Protein AF-A0A840XFC6-F1 (afdb_monomer_lite)

Foldseek 3Di:
DDPPPQDAAPDPPPRHRPDVPDNGNPQLVVCCVPPVGSPDDDDDDDPPQAQPAQAQWGFHDDPPAWTFTQGPVRDTATHGPVCSVVRPHGRPPCVVCVPDPDDDPVNLQVVLCVVVNALQVAAAPPPRHRFHDFAFQPPDPPWDADPVRDIDDSDSVRTGGHHPVVNCCSVVVDPPDD

Secondary structure (DSSP, 8-state):
------PBPSSTT--PBP-TTSSS-HHHHHHHHHHS-TT-PPP-S----TT-EETTEEEEEE-SSEEEEEETTS-EEEEEHHHHTTT--S-S-TTTS-S-SS--HHHHHHHHHHHH--GGGSB-TTT-SBP-EEEE-S--TT-EE-TT--EE-S-GGGEEEE-HHHHHHHTTSSPPP-

Structure (mmCIF, N/CA/C/O backbone):
data_AF-A0A840XFC6-F1
#
_entry.id   AF-A0A840XFC6-F1
#
loop_
_atom_site.group_PDB
_atom_site.id
_atom_site.type_symbol
_atom_site.label_atom_id
_atom_site.label_alt_id
_atom_site.label_comp_id
_atom_site.label_asym_id
_atom_site.label_entity_id
_atom_site.label_seq_id
_atom_site.pdbx_PDB_ins_code
_atom_site.Cartn_x
_atom_site.Cartn_y
_atom_site.Cartn_z
_atom_site.occupancy
_atom_site.B_iso_or_equiv
_atom_site.auth_seq_id
_atom_site.auth_comp_id
_atom_site.auth_asym_id
_atom_site.auth_atom_id
_atom_site.pdbx_PDB_model_num
ATOM 1 N N . MET A 1 1 ? -1.397 17.801 57.571 1.00 42.72 1 MET A N 1
ATOM 2 C CA . MET A 1 1 ? -1.342 17.266 56.192 1.00 42.72 1 MET A CA 1
ATOM 3 C C . MET A 1 1 ? -2.607 17.694 55.466 1.00 42.72 1 MET A C 1
ATOM 5 O O . MET A 1 1 ? -3.678 17.240 55.841 1.00 42.72 1 MET A O 1
ATOM 9 N N . ILE A 1 2 ? -2.520 18.622 54.509 1.00 47.91 2 ILE A N 1
ATOM 10 C CA . ILE A 1 2 ? -3.693 19.062 53.738 1.00 47.91 2 ILE A CA 1
ATOM 11 C C . ILE A 1 2 ? -3.896 18.042 52.617 1.00 47.91 2 ILE A C 1
ATOM 13 O O . ILE A 1 2 ? -3.135 18.019 51.654 1.00 47.91 2 ILE A O 1
ATOM 17 N N . ALA A 1 3 ? -4.886 17.162 52.764 1.00 50.94 3 ALA A N 1
ATOM 18 C CA . ALA A 1 3 ? -5.287 16.258 51.696 1.00 50.94 3 ALA A CA 1
ATOM 19 C C . ALA A 1 3 ? -5.873 17.094 50.550 1.00 50.94 3 ALA A C 1
ATOM 21 O O . ALA A 1 3 ? -6.960 17.656 50.670 1.00 50.94 3 ALA A O 1
ATOM 22 N N . THR A 1 4 ? -5.137 17.223 49.445 1.00 58.03 4 THR A N 1
ATOM 23 C CA . THR A 1 4 ? -5.645 17.871 48.235 1.00 58.03 4 THR A CA 1
ATOM 24 C C . THR A 1 4 ? -6.733 16.976 47.653 1.00 58.03 4 THR A C 1
ATOM 26 O O . THR A 1 4 ? -6.449 15.943 47.048 1.00 58.03 4 THR A O 1
ATOM 29 N N . THR A 1 5 ? -7.996 17.331 47.869 1.00 64.88 5 THR A N 1
ATOM 30 C CA . THR A 1 5 ? -9.133 16.621 47.284 1.00 64.88 5 THR A CA 1
ATOM 31 C C . THR A 1 5 ? -9.035 16.709 45.764 1.00 64.88 5 THR A C 1
ATOM 33 O O . THR A 1 5 ? -9.137 17.783 45.168 1.00 64.88 5 THR A O 1
ATOM 36 N N . ALA A 1 6 ? -8.791 15.569 45.114 1.00 72.69 6 ALA A N 1
ATOM 37 C CA . ALA A 1 6 ? -8.773 15.489 43.663 1.00 72.69 6 ALA A CA 1
ATOM 38 C C . ALA A 1 6 ? -10.155 15.890 43.134 1.00 72.69 6 ALA A C 1
ATOM 40 O O . ALA A 1 6 ? -11.154 15.221 43.390 1.00 72.69 6 ALA A O 1
ATOM 41 N N . ALA A 1 7 ? -10.216 17.003 42.406 1.00 85.31 7 ALA A N 1
ATOM 42 C CA . ALA A 1 7 ? -11.467 17.488 41.848 1.00 85.31 7 ALA A CA 1
ATOM 43 C C . ALA A 1 7 ? -12.110 16.426 40.938 1.00 85.31 7 ALA A C 1
ATOM 45 O O . ALA A 1 7 ? -11.428 15.747 40.170 1.00 85.31 7 ALA A O 1
ATOM 46 N N . LEU A 1 8 ? -13.429 16.275 41.028 1.00 91.62 8 LEU A N 1
ATOM 47 C CA . LEU A 1 8 ? -14.164 15.201 40.363 1.00 91.62 8 LEU A CA 1
ATOM 48 C C . LEU A 1 8 ? -14.585 15.568 38.936 1.00 91.62 8 LEU A C 1
ATOM 50 O O . LEU A 1 8 ? -14.636 16.733 38.539 1.00 91.62 8 LEU A O 1
ATOM 54 N N . CYS A 1 9 ? -14.876 14.538 38.145 1.00 93.25 9 CYS A N 1
ATOM 55 C CA . CYS A 1 9 ? -15.438 14.661 36.808 1.00 93.25 9 CYS A CA 1
ATOM 56 C C . CYS A 1 9 ? -16.798 1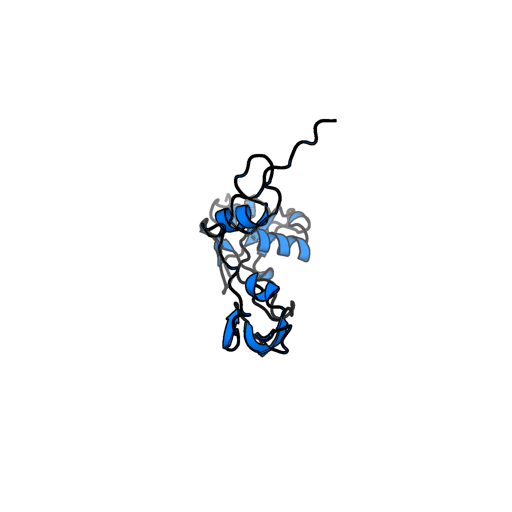5.370 36.843 1.00 93.25 9 CYS A C 1
ATOM 58 O O . CYS A 1 9 ? -17.690 14.937 37.563 1.00 93.25 9 CYS A O 1
ATOM 60 N N . ALA A 1 10 ? -17.011 16.353 35.963 1.00 93.12 10 ALA A N 1
ATOM 61 C CA . ALA A 1 10 ? -18.275 17.101 35.879 1.00 93.12 10 ALA A CA 1
ATOM 62 C C . ALA A 1 10 ? -19.474 16.321 35.293 1.00 93.12 10 ALA A C 1
ATOM 64 O O . ALA A 1 10 ? -20.505 16.920 35.007 1.00 93.12 10 ALA A O 1
ATOM 65 N N . ILE A 1 11 ? -19.346 15.008 35.072 1.00 92.44 11 ILE A N 1
ATOM 66 C CA . ILE A 1 11 ? -20.467 14.184 34.603 1.00 92.44 11 ILE A CA 1
ATOM 67 C C . ILE A 1 11 ? -21.163 13.626 35.832 1.00 92.44 11 ILE A C 1
ATOM 69 O O . ILE A 1 11 ? -20.543 12.900 36.615 1.00 92.44 11 ILE A O 1
ATOM 73 N N . ASN A 1 12 ? -22.437 13.980 35.980 1.00 91.69 12 ASN A N 1
ATOM 74 C CA . ASN A 1 12 ? -23.278 13.542 37.086 1.00 91.69 12 ASN A CA 1
ATOM 75 C C . ASN A 1 12 ? -23.260 12.011 37.186 1.00 91.69 12 ASN A C 1
ATOM 77 O O . ASN A 1 12 ? -23.425 11.312 36.189 1.00 91.69 12 ASN A O 1
ATOM 81 N N . GLY A 1 13 ? -22.989 11.496 38.386 1.00 89.00 13 GLY A N 1
ATOM 82 C CA . GLY A 1 13 ? -22.892 10.055 38.637 1.00 89.00 13 GLY A CA 1
ATOM 83 C C . GLY A 1 13 ? -21.577 9.385 38.208 1.00 89.00 13 GLY A C 1
ATOM 84 O O . GLY A 1 13 ? -21.453 8.174 38.347 1.00 89.00 13 GLY A O 1
ATOM 85 N N . CYS A 1 14 ? -20.571 10.120 37.710 1.00 90.81 14 CYS A N 1
ATOM 86 C CA . CYS A 1 14 ? -19.284 9.522 37.321 1.00 90.81 14 CYS A CA 1
ATOM 87 C C . CYS A 1 14 ? -18.385 9.171 38.519 1.00 90.81 14 CYS A C 1
ATOM 89 O O . CYS A 1 14 ? -17.746 8.121 38.517 1.00 90.81 14 CYS A O 1
ATOM 91 N N . GLY A 1 15 ? -18.246 10.081 39.490 1.00 88.75 15 GLY A N 1
ATOM 92 C CA . GLY A 1 15 ? -17.416 9.898 40.694 1.00 88.75 15 GLY A CA 1
ATOM 93 C C . GLY A 1 15 ? -15.896 9.783 40.475 1.00 88.75 15 GLY A C 1
ATOM 94 O O . GLY A 1 15 ? -15.142 9.780 41.441 1.00 88.75 15 GLY A O 1
ATOM 95 N N . LYS A 1 16 ? -15.408 9.711 39.227 1.00 91.62 16 LYS A N 1
ATOM 96 C CA . LYS A 1 16 ? -13.970 9.600 38.920 1.00 91.62 16 LYS A CA 1
ATOM 97 C C . LYS A 1 16 ? -13.247 10.944 39.071 1.00 91.62 16 LYS A C 1
ATOM 99 O O . LYS A 1 16 ? -13.826 11.970 38.699 1.00 91.62 16 LYS A O 1
ATOM 104 N N . PRO A 1 17 ? -11.968 10.957 39.494 1.00 90.62 17 PRO A N 1
ATOM 105 C CA . PRO A 1 17 ? -11.169 12.177 39.509 1.00 90.62 17 PRO A CA 1
ATOM 106 C C . PRO A 1 17 ? -11.024 12.741 38.090 1.00 90.62 17 PRO A C 1
ATOM 108 O O . PRO A 1 17 ? -10.853 12.007 37.106 1.00 90.62 17 PRO A O 1
ATOM 111 N N . ARG A 1 18 ? -11.124 14.065 37.970 1.00 88.00 18 ARG A N 1
ATOM 112 C CA . ARG A 1 18 ? -10.867 14.773 36.716 1.00 88.00 18 ARG A CA 1
ATOM 113 C C . ARG A 1 18 ? -9.368 14.817 36.457 1.00 88.00 18 ARG A C 1
ATOM 115 O O . ARG A 1 18 ? -8.559 14.882 37.380 1.00 88.00 18 ARG A O 1
ATOM 122 N N . HIS A 1 19 ? -8.988 14.820 35.186 1.00 80.94 19 HIS A N 1
ATOM 123 C CA . HIS A 1 19 ? -7.579 14.915 34.830 1.00 80.94 19 HIS A CA 1
ATOM 124 C C . HIS A 1 19 ? -7.103 16.370 34.940 1.00 80.94 19 HIS A C 1
ATOM 126 O O . HIS A 1 19 ? -7.317 17.139 34.007 1.00 80.94 19 HIS A O 1
ATOM 132 N N . GLN A 1 20 ? -6.461 16.742 36.053 1.00 75.56 20 GLN A N 1
ATOM 133 C CA . GLN A 1 20 ? -5.856 18.062 36.326 1.00 75.56 20 GLN A CA 1
ATOM 134 C C . GLN A 1 20 ? -6.633 19.258 35.723 1.00 75.56 20 GLN A C 1
ATOM 136 O O . GLN A 1 20 ? -7.630 19.696 36.295 1.00 75.56 20 GLN A O 1
ATOM 141 N N . ARG A 1 21 ? -6.182 19.773 34.563 1.00 74.44 21 ARG A N 1
ATOM 142 C CA . ARG A 1 21 ? -6.729 20.945 33.849 1.00 74.44 21 ARG A CA 1
ATOM 143 C C . ARG A 1 21 ? -7.992 20.672 33.019 1.00 74.44 21 ARG A C 1
ATOM 145 O O . ARG A 1 21 ? -8.489 21.574 32.355 1.00 74.44 21 ARG A O 1
ATOM 152 N N . ARG A 1 22 ? -8.509 19.441 32.991 1.00 81.00 22 ARG A N 1
ATOM 153 C CA . ARG A 1 22 ? -9.705 19.080 32.217 1.00 81.00 22 ARG A CA 1
ATOM 154 C C . ARG A 1 22 ? -10.943 19.041 33.104 1.00 81.00 22 ARG A C 1
ATOM 156 O O . ARG A 1 22 ? -10.908 18.564 34.233 1.00 81.00 22 ARG A O 1
ATOM 163 N N . ARG A 1 23 ? -12.072 19.465 32.531 1.00 88.75 23 ARG A N 1
ATOM 164 C CA . ARG A 1 23 ? -13.412 19.401 33.145 1.00 88.75 23 ARG A CA 1
ATOM 165 C C . ARG A 1 23 ? -13.879 17.962 33.423 1.00 88.75 23 ARG A C 1
ATOM 167 O O . ARG A 1 23 ? -14.713 17.731 34.293 1.00 88.75 23 ARG A O 1
ATOM 174 N N . TYR A 1 24 ? -13.333 16.989 32.701 1.00 92.88 24 TYR A N 1
ATOM 175 C CA . TYR A 1 24 ? -13.792 15.604 32.693 1.00 92.88 24 TYR A CA 1
ATOM 176 C C . TYR A 1 24 ? -12.689 14.622 33.128 1.00 92.88 24 TYR A C 1
ATOM 178 O O . TYR A 1 24 ? -11.496 14.922 33.033 1.00 92.88 24 TYR A O 1
ATOM 186 N N . CYS A 1 25 ? -13.077 13.421 33.573 1.00 93.81 25 CYS A N 1
ATOM 187 C CA . CYS A 1 25 ? -12.151 12.288 33.688 1.00 93.81 25 CYS A CA 1
ATOM 188 C C . CYS A 1 25 ? -11.631 11.882 32.298 1.00 93.81 25 CYS A C 1
ATOM 190 O O . CYS A 1 25 ? -12.216 12.258 31.280 1.00 93.81 25 CYS A O 1
ATOM 192 N N . GLY A 1 26 ? -10.563 11.079 32.237 1.00 91.06 26 GLY A N 1
ATOM 193 C CA . GLY A 1 26 ? -9.945 10.680 30.963 1.00 91.06 26 GLY A CA 1
ATOM 194 C C . GLY A 1 26 ? -10.935 10.097 29.944 1.00 91.06 26 GLY A C 1
ATOM 195 O O . GLY A 1 26 ? -10.915 10.478 28.776 1.00 91.06 26 GLY A O 1
ATOM 196 N N . SER A 1 27 ? -11.867 9.242 30.381 1.00 89.25 27 SER A N 1
ATOM 197 C CA . SER A 1 27 ? -12.863 8.621 29.495 1.00 89.25 27 SER A CA 1
ATOM 198 C C . SER A 1 27 ? -13.883 9.621 28.937 1.00 89.25 27 SER A C 1
ATOM 200 O O . SER A 1 27 ? -14.163 9.599 27.742 1.00 89.25 27 SER A O 1
ATOM 202 N N . HIS A 1 28 ? -14.422 10.509 29.775 1.00 93.19 28 HIS A N 1
ATOM 203 C CA . HIS A 1 28 ? -15.384 11.531 29.346 1.00 93.19 28 HIS A CA 1
ATOM 204 C C . HIS A 1 28 ? -14.715 12.631 28.510 1.00 93.19 28 HIS A C 1
ATOM 206 O O . HIS A 1 28 ? -15.290 13.086 27.527 1.00 93.19 28 HIS A O 1
ATOM 212 N N . ALA A 1 29 ? -13.462 12.983 28.818 1.00 91.56 29 ALA A N 1
ATOM 213 C CA . ALA A 1 29 ? -12.653 13.858 27.972 1.00 91.56 29 ALA A CA 1
ATOM 214 C C . ALA A 1 29 ? -12.420 13.248 26.580 1.00 91.56 29 ALA A C 1
ATOM 216 O O . ALA A 1 29 ? -12.524 13.952 25.580 1.00 91.56 29 ALA A O 1
ATOM 217 N N . MET A 1 30 ? -12.141 11.942 26.506 1.00 85.62 30 MET A N 1
ATOM 218 C CA . MET A 1 30 ? -11.948 11.238 25.236 1.00 85.62 30 MET A CA 1
ATOM 219 C C . MET A 1 30 ? -13.236 11.161 24.409 1.00 85.62 30 MET A C 1
ATOM 221 O O . MET A 1 30 ? -13.188 11.338 23.196 1.00 85.62 30 MET A O 1
ATOM 225 N N . ARG A 1 31 ? -14.388 10.914 25.044 1.00 86.81 31 ARG A N 1
ATOM 226 C CA . ARG A 1 31 ? -15.696 10.905 24.366 1.00 86.81 31 ARG A CA 1
ATOM 227 C C . ARG A 1 31 ? -16.043 12.276 23.792 1.00 86.81 31 ARG A C 1
ATOM 229 O O . ARG A 1 31 ? -16.353 12.358 22.610 1.00 86.81 31 ARG A O 1
ATOM 236 N N . ALA A 1 32 ? -15.866 13.336 24.582 1.00 85.81 32 ALA A N 1
ATOM 237 C CA . ALA A 1 32 ? -16.048 14.708 24.115 1.00 85.81 32 ALA A CA 1
ATOM 238 C C . ALA A 1 32 ? -15.117 15.045 22.938 1.00 85.81 32 ALA A C 1
ATOM 240 O O . ALA A 1 32 ? -15.562 15.630 21.960 1.00 85.81 32 ALA A O 1
ATOM 241 N N . TYR A 1 33 ? -13.844 14.632 22.996 1.00 83.94 33 TYR A N 1
ATOM 242 C CA . TYR A 1 33 ? -12.889 14.851 21.905 1.00 83.94 33 TYR A CA 1
ATOM 243 C C . TYR A 1 33 ? -13.254 14.090 20.621 1.00 83.94 33 TYR A C 1
ATOM 245 O O . TYR A 1 33 ? -13.173 14.654 19.538 1.00 83.94 33 TYR A O 1
ATOM 253 N N . ARG A 1 34 ? -13.643 12.812 20.726 1.00 74.25 34 ARG A N 1
ATOM 254 C CA . ARG A 1 34 ? -13.911 11.961 19.553 1.00 74.25 34 ARG A CA 1
ATOM 255 C C . ARG A 1 34 ? -15.291 12.165 18.937 1.00 74.25 34 ARG A C 1
ATOM 257 O O . ARG A 1 34 ? -15.437 11.960 17.739 1.00 74.25 34 ARG A O 1
ATOM 264 N N . TYR A 1 35 ? -16.293 12.479 19.753 1.00 77.00 35 TYR A N 1
ATOM 265 C CA . TYR A 1 35 ? -17.704 12.425 19.357 1.00 77.00 35 TYR A CA 1
ATOM 266 C C . TYR A 1 35 ? -18.474 13.712 19.669 1.00 77.00 35 TYR A C 1
ATOM 268 O O . TYR A 1 35 ? -19.681 13.752 19.469 1.00 77.00 35 TYR A O 1
ATOM 276 N N . GLY A 1 36 ? -17.823 14.740 20.221 1.00 82.25 36 GLY A N 1
ATOM 277 C CA . GLY A 1 36 ? -18.474 15.993 20.615 1.00 82.25 36 GLY A CA 1
ATOM 278 C C . GLY A 1 36 ? -19.318 15.914 21.895 1.00 82.25 36 GLY A C 1
ATOM 279 O O . GLY A 1 36 ? -19.672 16.954 22.440 1.00 82.25 36 GLY A O 1
ATOM 280 N N . ASP A 1 37 ? -19.587 14.715 22.427 1.00 85.75 37 ASP A N 1
ATOM 281 C CA . ASP A 1 37 ? -20.405 14.503 23.628 1.00 85.75 37 ASP A CA 1
ATOM 282 C C . ASP A 1 37 ? -19.640 13.695 24.704 1.00 85.75 37 ASP A C 1
ATOM 284 O O . ASP A 1 37 ? -19.252 12.548 24.459 1.00 85.75 37 ASP A O 1
ATOM 288 N N . PRO A 1 38 ? -19.409 14.234 25.921 1.00 88.62 38 PRO A N 1
ATOM 289 C CA . PRO A 1 38 ? -18.780 13.491 27.016 1.00 88.62 38 PRO A CA 1
ATOM 290 C C . PRO A 1 38 ? -19.600 12.279 27.495 1.00 88.62 38 PRO A C 1
ATOM 292 O O . PRO A 1 38 ? -19.012 11.346 28.047 1.00 88.62 38 PRO A O 1
ATOM 295 N N . ASN A 1 39 ? -20.915 12.254 27.261 1.00 90.25 39 ASN A N 1
ATOM 296 C CA . ASN A 1 39 ? -21.801 11.127 27.558 1.00 90.25 39 ASN A CA 1
ATOM 297 C C . ASN A 1 39 ? -21.949 10.139 26.397 1.00 90.25 39 ASN A C 1
ATOM 299 O O . ASN A 1 39 ? -22.645 9.134 26.566 1.00 90.25 39 ASN A O 1
ATOM 303 N N . ALA A 1 40 ? -21.269 10.366 25.265 1.00 82.44 40 ALA A N 1
ATOM 304 C CA . ALA A 1 40 ? -21.403 9.528 24.082 1.00 82.44 40 ALA A CA 1
ATOM 305 C C . ALA A 1 40 ? -21.253 8.045 24.445 1.00 82.44 40 ALA A C 1
ATOM 307 O O . ALA A 1 40 ? -20.192 7.574 24.892 1.00 82.44 40 ALA A O 1
ATOM 308 N N . ARG A 1 41 ? -22.342 7.293 24.262 1.00 69.00 41 ARG A N 1
ATOM 309 C CA . ARG A 1 41 ? -22.317 5.840 24.388 1.00 69.00 41 ARG A CA 1
ATOM 310 C C . ARG A 1 41 ? -21.445 5.308 23.258 1.00 69.00 41 ARG A C 1
ATOM 312 O O . ARG A 1 41 ? -21.594 5.705 22.107 1.00 69.00 41 ARG A O 1
ATOM 319 N N . LYS A 1 42 ? -20.511 4.412 23.585 1.00 57.19 42 LYS A N 1
ATOM 320 C CA . LYS A 1 42 ? -19.770 3.678 22.554 1.00 57.19 42 LYS A CA 1
ATOM 321 C C . LYS A 1 42 ? -20.818 2.914 21.728 1.00 57.19 42 LYS A C 1
ATOM 323 O O . LYS A 1 42 ? -21.557 2.150 22.349 1.00 57.19 42 LYS A O 1
ATOM 328 N N . PRO A 1 43 ? -20.910 3.089 20.400 1.00 48.97 43 PRO A N 1
ATOM 329 C CA . PRO A 1 43 ? -21.798 2.256 19.606 1.00 48.97 43 PRO A CA 1
ATOM 330 C C . PRO A 1 43 ? -21.384 0.790 19.787 1.00 48.97 43 PRO A C 1
ATOM 332 O O . PRO A 1 43 ? -20.208 0.442 19.669 1.00 48.97 43 PRO A O 1
ATOM 335 N N . GLN A 1 44 ? -22.349 -0.042 20.159 1.00 53.31 44 GLN A N 1
ATOM 336 C CA . GLN A 1 44 ? -22.273 -1.503 20.211 1.00 53.31 44 GLN A CA 1
ATOM 337 C C . GLN A 1 44 ? -23.604 -1.969 19.610 1.00 53.31 44 GLN A C 1
ATOM 339 O O . GLN A 1 44 ? -24.629 -1.415 20.012 1.00 53.31 44 GLN A O 1
ATOM 344 N N . PRO A 1 45 ? -23.629 -2.880 18.626 1.00 51.69 45 PRO A N 1
ATOM 345 C CA . PRO A 1 45 ? -23.016 -4.207 18.693 1.00 51.69 45 PRO A CA 1
ATOM 346 C C . PRO A 1 45 ? -22.036 -4.467 17.537 1.00 51.69 45 PRO A C 1
ATOM 348 O O . PRO A 1 45 ? -21.846 -3.619 16.665 1.00 51.69 45 PRO A O 1
ATOM 351 N N . ARG A 1 46 ? -21.391 -5.646 17.545 1.00 57.03 46 ARG A N 1
ATOM 352 C CA . ARG A 1 46 ? -20.643 -6.177 16.394 1.00 57.03 46 ARG A CA 1
ATOM 353 C C . ARG A 1 46 ? -21.544 -6.040 15.168 1.00 57.03 46 ARG A C 1
ATOM 355 O O . ARG A 1 46 ? -22.575 -6.700 15.116 1.00 57.03 46 ARG A O 1
ATOM 362 N N . ARG A 1 47 ? -21.199 -5.137 14.246 1.00 64.38 47 ARG A N 1
ATOM 363 C CA . ARG A 1 47 ? -21.892 -5.042 12.959 1.00 64.38 47 ARG A CA 1
ATOM 364 C C . ARG A 1 47 ? -21.926 -6.445 12.371 1.00 64.38 47 ARG A C 1
ATOM 366 O O . ARG A 1 47 ? -20.881 -7.095 12.350 1.00 64.38 47 ARG A O 1
ATOM 373 N N . ASP A 1 48 ? -23.101 -6.894 11.952 1.00 79.19 48 ASP A N 1
ATOM 374 C CA . ASP A 1 48 ? -23.155 -8.047 11.074 1.00 79.19 48 ASP A CA 1
ATOM 375 C C . ASP A 1 48 ? -22.438 -7.647 9.784 1.00 79.19 48 ASP A C 1
ATOM 377 O O . ASP A 1 48 ? -22.800 -6.664 9.129 1.00 79.19 48 ASP A O 1
ATOM 381 N N . LEU A 1 49 ? -21.321 -8.319 9.525 1.00 83.94 49 LEU A N 1
ATOM 382 C CA . LEU A 1 49 ? -20.498 -8.067 8.357 1.00 83.94 49 LEU A CA 1
ATOM 383 C C . LEU A 1 49 ? -20.790 -9.078 7.252 1.00 83.94 49 LEU A C 1
ATOM 385 O O . LEU A 1 49 ? -20.194 -8.932 6.193 1.00 83.94 49 LEU A O 1
ATOM 389 N N . ILE A 1 50 ? -21.672 -10.066 7.459 1.00 90.00 50 ILE A N 1
ATOM 390 C CA . ILE A 1 50 ? -22.006 -11.068 6.440 1.00 90.00 50 ILE A CA 1
ATOM 391 C C . ILE A 1 50 ? -22.465 -10.366 5.154 1.00 90.00 50 ILE A C 1
ATOM 393 O O . ILE A 1 50 ? -23.286 -9.451 5.177 1.00 90.00 50 ILE A O 1
ATOM 397 N N . GLY A 1 51 ? -21.871 -10.762 4.026 1.00 81.44 51 GLY A N 1
ATOM 398 C CA . GLY A 1 51 ? -22.102 -10.172 2.707 1.00 81.44 51 GLY A CA 1
ATOM 399 C C . GLY A 1 51 ? -21.331 -8.878 2.423 1.00 81.44 51 GLY A C 1
ATOM 400 O O . GLY A 1 51 ? -21.307 -8.438 1.277 1.00 81.44 51 GLY A O 1
ATOM 401 N N . GLN A 1 52 ? -20.671 -8.266 3.412 1.00 82.12 52 GLN A N 1
ATOM 402 C CA . GLN A 1 52 ? -19.870 -7.063 3.173 1.00 82.12 52 GLN A CA 1
ATOM 403 C C . GLN A 1 52 ? -18.535 -7.388 2.502 1.00 82.12 52 GLN A C 1
ATOM 405 O O . GLN A 1 52 ? -17.929 -8.438 2.735 1.00 82.12 52 GLN A O 1
ATOM 410 N N . VAL A 1 53 ? -18.059 -6.434 1.703 1.00 79.81 53 VAL A N 1
ATOM 411 C CA . VAL A 1 53 ? -16.808 -6.535 0.952 1.00 79.81 53 VAL A CA 1
ATOM 412 C C . VAL A 1 53 ? -15.753 -5.605 1.554 1.00 79.81 53 VAL A C 1
ATOM 414 O O . VAL A 1 53 ? -15.988 -4.414 1.752 1.00 79.81 53 VAL A O 1
ATOM 417 N N . PHE A 1 54 ? -14.572 -6.153 1.830 1.00 76.25 54 PHE A N 1
ATOM 418 C CA . PHE A 1 54 ? -13.385 -5.463 2.329 1.00 76.25 54 PHE A CA 1
ATOM 419 C C . PHE A 1 54 ? -12.244 -5.673 1.331 1.00 76.25 54 PHE A C 1
ATOM 421 O O . PHE A 1 54 ? -11.492 -6.645 1.414 1.00 76.25 54 PHE A O 1
ATOM 428 N N . GLY A 1 55 ? -12.129 -4.772 0.353 1.00 81.12 55 GLY A N 1
ATOM 429 C CA . GLY A 1 55 ? -11.225 -4.949 -0.786 1.00 81.12 55 GLY A CA 1
ATOM 430 C C . GLY A 1 55 ? -11.549 -6.223 -1.564 1.00 81.12 55 GLY A C 1
ATOM 431 O O . GLY A 1 55 ? -12.661 -6.347 -2.051 1.00 81.12 55 GLY A O 1
ATOM 432 N N . LEU A 1 56 ? -10.619 -7.179 -1.640 1.00 80.44 56 LEU A N 1
ATOM 433 C CA . LEU A 1 56 ? -10.814 -8.445 -2.361 1.00 80.44 56 LEU A CA 1
ATOM 434 C C . LEU A 1 56 ? -11.525 -9.516 -1.518 1.00 80.44 56 LEU A C 1
ATOM 436 O O . LEU A 1 56 ? -11.592 -10.667 -1.943 1.00 80.44 56 LEU A O 1
ATOM 440 N N . LEU A 1 57 ? -11.956 -9.204 -0.291 1.00 85.88 57 LEU A N 1
ATOM 441 C CA . LEU A 1 57 ? -12.569 -10.155 0.638 1.00 85.88 57 LEU A CA 1
ATOM 442 C C . LEU A 1 57 ? -14.073 -9.917 0.771 1.00 85.88 57 LEU A C 1
ATOM 444 O O . LEU A 1 57 ? -14.479 -8.856 1.225 1.00 85.88 57 LEU A O 1
ATOM 448 N N . THR A 1 58 ? -14.888 -10.931 0.495 1.00 88.38 58 THR A N 1
ATOM 449 C CA . THR A 1 58 ? -16.324 -10.959 0.820 1.00 88.38 58 THR A CA 1
ATOM 450 C C . THR A 1 58 ? -16.550 -11.785 2.082 1.00 88.38 58 THR A C 1
ATOM 452 O O . THR A 1 58 ? -16.131 -12.942 2.145 1.00 88.38 58 THR A O 1
ATOM 455 N N . VAL A 1 59 ? -17.197 -11.218 3.097 1.00 93.44 59 VAL A N 1
ATOM 456 C CA . VAL A 1 59 ? -17.493 -11.912 4.360 1.00 93.44 59 VAL A CA 1
ATOM 457 C C . VAL A 1 59 ? -18.627 -12.918 4.154 1.00 93.44 59 VAL A C 1
ATOM 459 O O . VAL A 1 59 ? -19.692 -12.560 3.659 1.00 93.44 59 VAL A O 1
ATOM 462 N N . LEU A 1 60 ? -18.410 -14.168 4.560 1.00 94.50 60 LEU A N 1
ATOM 463 C CA . LEU A 1 60 ? -19.379 -15.256 4.419 1.00 94.50 60 LEU A CA 1
ATOM 464 C C . LEU A 1 60 ? -20.109 -15.561 5.728 1.00 94.50 60 LEU A C 1
ATOM 466 O O . LEU A 1 60 ? -21.328 -15.657 5.747 1.00 94.50 60 LEU A O 1
ATOM 470 N N . GLU A 1 61 ? -19.360 -15.737 6.816 1.00 93.69 61 GLU A N 1
ATOM 471 C CA . GLU A 1 61 ? -19.895 -16.196 8.101 1.00 93.69 61 GLU A CA 1
ATOM 472 C C . GLU A 1 61 ? -18.957 -15.833 9.262 1.00 93.69 61 GLU A C 1
ATOM 474 O O . GLU A 1 61 ? -17.824 -15.378 9.056 1.00 93.69 61 GLU A O 1
ATOM 479 N N . THR A 1 62 ? -19.419 -16.039 10.496 1.00 91.38 62 THR A N 1
ATOM 480 C CA . THR A 1 62 ? -18.636 -15.804 11.714 1.00 91.38 62 THR A CA 1
ATOM 481 C C . THR A 1 62 ? -18.808 -16.928 12.727 1.00 91.38 62 THR A C 1
ATOM 483 O O . THR A 1 62 ? -19.902 -17.454 12.900 1.00 91.38 62 THR A O 1
ATOM 486 N N . ASP A 1 63 ? -17.729 -17.245 13.441 1.00 89.31 63 ASP A N 1
ATOM 487 C CA . ASP A 1 63 ? -17.737 -18.124 14.621 1.00 89.31 63 ASP A CA 1
ATOM 488 C C . ASP A 1 63 ? -17.988 -17.345 15.935 1.00 89.31 63 ASP A C 1
ATOM 490 O O . ASP A 1 63 ? -17.867 -17.887 17.032 1.00 89.31 63 ASP A O 1
ATOM 494 N N . GLY A 1 64 ? -18.292 -16.044 15.843 1.00 82.62 64 GLY A N 1
ATOM 495 C CA . GLY A 1 64 ? -18.432 -15.137 16.982 1.00 82.62 64 GLY A CA 1
ATOM 496 C C . GLY A 1 64 ? -17.136 -14.429 17.399 1.00 82.62 64 GLY A C 1
ATOM 497 O O . GLY A 1 64 ? -17.192 -13.458 18.157 1.00 82.62 64 GLY A O 1
ATOM 498 N N . TYR A 1 65 ? -15.972 -14.813 16.875 1.00 84.75 65 TYR A N 1
ATOM 499 C CA . TYR A 1 65 ? -14.666 -14.196 17.153 1.00 84.75 65 TYR A CA 1
ATOM 500 C C . TYR A 1 65 ? -13.951 -13.716 15.886 1.00 84.75 65 TYR A C 1
ATOM 502 O O . TYR A 1 65 ? -13.352 -12.636 15.896 1.00 84.75 65 TYR A O 1
ATOM 510 N N . HIS A 1 66 ? -14.089 -14.455 14.793 1.00 91.06 66 HIS A N 1
ATOM 511 C CA . HIS A 1 66 ? -13.475 -14.207 13.500 1.00 91.06 66 HIS A CA 1
ATOM 512 C C . HIS A 1 66 ? -14.513 -14.230 12.382 1.00 91.06 66 HIS A C 1
ATOM 514 O O . HIS A 1 66 ? -15.626 -14.739 12.532 1.00 91.06 66 HIS A O 1
ATOM 520 N N . TRP A 1 67 ? -14.121 -13.674 11.244 1.00 93.44 67 TRP A N 1
ATOM 521 C CA . TRP A 1 67 ? -14.896 -13.687 10.014 1.00 93.44 67 TRP A CA 1
ATOM 522 C C . TRP A 1 67 ? -14.238 -14.625 9.022 1.00 93.44 67 TRP A C 1
ATOM 524 O O . TRP A 1 67 ? -13.047 -14.484 8.734 1.00 93.44 67 TRP A O 1
ATOM 534 N N . ARG A 1 68 ? -15.012 -15.566 8.488 1.00 95.62 68 ARG A N 1
ATOM 535 C CA . ARG A 1 68 ? -14.616 -16.318 7.302 1.00 95.62 68 ARG A CA 1
ATOM 536 C C . ARG A 1 68 ? -14.943 -15.475 6.084 1.00 95.62 68 ARG A C 1
ATOM 538 O O . ARG A 1 68 ? -16.101 -15.141 5.846 1.00 95.62 68 ARG A O 1
ATOM 545 N N . CYS A 1 69 ? -13.916 -15.143 5.318 1.00 94.31 69 CYS A N 1
ATOM 546 C CA . CYS A 1 69 ? -14.031 -14.333 4.119 1.00 94.31 69 CYS A CA 1
ATOM 547 C C . CYS A 1 69 ? -13.568 -15.129 2.902 1.00 94.31 69 CYS A C 1
ATOM 549 O O . CYS A 1 69 ? -12.521 -15.778 2.950 1.00 94.31 69 CYS A O 1
ATOM 551 N N . LYS A 1 70 ? -14.307 -15.034 1.797 1.00 91.69 70 LYS A N 1
ATOM 552 C CA . LYS A 1 70 ? -13.864 -15.508 0.487 1.00 91.69 70 LYS A CA 1
ATOM 553 C C . LYS A 1 70 ? -13.119 -14.398 -0.224 1.00 91.69 70 LYS A C 1
ATOM 555 O O . LYS A 1 70 ? -13.632 -13.291 -0.348 1.00 91.69 70 LYS A O 1
ATOM 560 N N . CYS A 1 71 ? -11.923 -14.702 -0.697 1.00 86.62 71 CYS A N 1
ATOM 561 C CA . CYS A 1 71 ? -11.173 -13.796 -1.541 1.00 86.62 71 CYS A CA 1
ATOM 562 C C . CYS A 1 71 ? -11.533 -13.979 -3.016 1.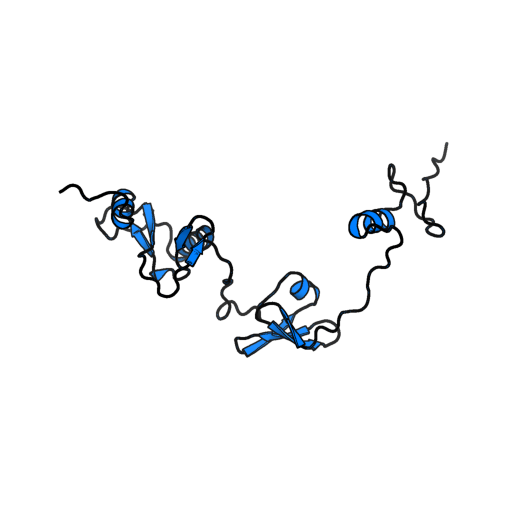00 86.62 71 CYS A C 1
ATOM 564 O O . CYS A 1 71 ? -11.921 -15.075 -3.418 1.00 86.62 71 CYS A O 1
ATOM 566 N N . GLU A 1 72 ? -11.349 -12.945 -3.833 1.00 78.69 72 GLU A N 1
ATOM 567 C CA . GLU A 1 72 ? -11.518 -13.032 -5.290 1.00 78.69 72 GLU A CA 1
ATOM 568 C C . GLU A 1 72 ? -10.631 -14.104 -5.941 1.00 78.69 72 GLU A C 1
ATOM 570 O O . GLU A 1 72 ? -11.043 -14.724 -6.914 1.00 78.69 72 GLU A O 1
ATOM 575 N N . CYS A 1 73 ? -9.468 -14.430 -5.358 1.00 74.75 73 CYS A N 1
ATOM 576 C CA . CYS A 1 73 ? -8.644 -15.559 -5.819 1.00 74.75 73 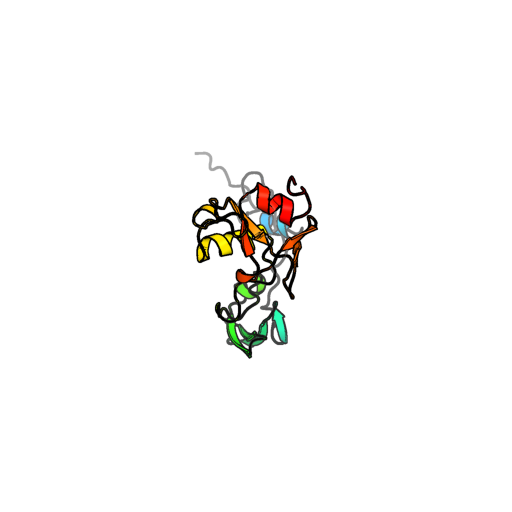CYS A CA 1
ATOM 577 C C . CYS A 1 73 ? -9.250 -16.945 -5.521 1.00 74.75 73 CYS A C 1
ATOM 579 O O . CYS A 1 73 ? -8.646 -17.966 -5.836 1.00 74.75 73 CYS A O 1
ATOM 581 N N . GLY A 1 74 ? -10.397 -16.998 -4.840 1.00 78.69 74 GLY A N 1
ATOM 582 C CA . GLY A 1 74 ? -11.088 -18.220 -4.438 1.00 78.69 74 GLY A CA 1
ATOM 583 C C . GLY A 1 74 ? -10.718 -18.749 -3.049 1.00 78.69 74 GLY A C 1
ATOM 584 O O . GLY A 1 74 ? -11.467 -19.554 -2.501 1.00 78.69 74 GLY A O 1
ATOM 585 N N . ALA A 1 75 ? -9.620 -18.288 -2.440 1.00 86.62 75 ALA A N 1
ATOM 586 C CA . ALA A 1 75 ? -9.202 -18.752 -1.116 1.00 86.62 75 ALA A CA 1
ATOM 587 C C . ALA A 1 75 ? -10.137 -18.264 0.006 1.00 86.62 75 ALA A C 1
ATOM 589 O O . ALA A 1 75 ? -10.645 -17.141 -0.035 1.00 86.62 75 ALA A O 1
ATOM 590 N N . ILE A 1 76 ? -10.300 -19.081 1.051 1.00 93.06 76 ILE A N 1
ATOM 591 C CA . ILE A 1 76 ? -11.013 -18.709 2.279 1.00 93.06 76 ILE A CA 1
ATOM 592 C C . ILE A 1 76 ? -10.004 -18.298 3.352 1.00 93.06 76 ILE A C 1
ATOM 594 O O . ILE A 1 76 ? -9.039 -19.018 3.602 1.00 93.06 76 ILE A O 1
ATOM 598 N N . ALA A 1 77 ? -10.237 -17.161 4.005 1.00 90.69 77 ALA A N 1
ATOM 599 C CA . ALA A 1 77 ? -9.401 -16.662 5.089 1.00 90.69 77 ALA A CA 1
ATOM 600 C C . ALA A 1 77 ? -10.216 -16.359 6.346 1.00 90.69 77 ALA A C 1
ATOM 602 O O . ALA A 1 77 ? -11.342 -15.871 6.264 1.00 90.69 77 ALA A O 1
ATOM 603 N N . THR A 1 78 ? -9.610 -16.602 7.507 1.00 94.00 78 THR A N 1
ATOM 604 C CA . THR A 1 78 ? -10.187 -16.302 8.821 1.00 94.00 78 THR A CA 1
ATOM 605 C C . THR A 1 78 ? -9.574 -15.012 9.356 1.00 94.00 78 THR A C 1
ATOM 607 O O . THR A 1 78 ? -8.387 -14.972 9.680 1.00 94.00 78 THR A O 1
ATOM 610 N N . ILE A 1 79 ? -10.366 -13.940 9.425 1.00 90.75 79 ILE A N 1
ATOM 611 C CA . ILE A 1 79 ? -9.890 -12.578 9.688 1.00 90.75 79 ILE A CA 1
ATOM 612 C C . ILE A 1 79 ? -10.600 -11.989 10.919 1.00 90.75 79 ILE A C 1
ATOM 614 O O . ILE A 1 79 ? -11.830 -11.992 10.980 1.00 90.75 79 ILE A O 1
ATOM 618 N N . PRO A 1 80 ? -9.881 -11.433 11.910 1.00 91.44 80 PRO A N 1
ATOM 619 C CA . PRO A 1 80 ? -10.518 -10.740 13.027 1.00 91.44 80 PRO A CA 1
ATOM 620 C C . PRO A 1 80 ? -11.109 -9.393 12.581 1.00 91.44 80 PRO A C 1
ATOM 622 O O . PRO A 1 80 ? -10.535 -8.694 11.744 1.00 91.44 80 PRO A O 1
ATOM 625 N N . THR A 1 81 ? -12.204 -8.953 13.214 1.00 87.31 81 THR A N 1
ATOM 626 C CA . THR A 1 81 ? -12.872 -7.663 12.916 1.00 87.31 81 THR A CA 1
ATOM 627 C C . THR A 1 81 ? -11.900 -6.478 12.906 1.00 87.31 81 THR A C 1
ATOM 629 O O . THR A 1 81 ? -12.019 -5.557 12.102 1.00 87.31 81 THR A O 1
ATOM 632 N N . GLY A 1 82 ? -10.911 -6.498 13.806 1.00 84.25 82 GLY A N 1
ATOM 633 C CA . GLY A 1 82 ? -9.903 -5.446 13.911 1.00 84.25 82 GLY A CA 1
ATOM 634 C C . GLY A 1 82 ? -9.018 -5.303 12.671 1.00 84.25 82 GLY A C 1
ATOM 635 O O . GLY A 1 82 ? -8.530 -4.204 12.433 1.00 84.25 82 GLY A O 1
ATOM 636 N N . ASN A 1 83 ? -8.827 -6.368 11.891 1.00 86.88 83 ASN A N 1
ATOM 637 C CA . ASN A 1 83 ? -8.048 -6.328 10.657 1.00 86.88 83 ASN A CA 1
ATOM 638 C C . ASN A 1 83 ? -8.893 -5.852 9.476 1.00 86.88 83 ASN A C 1
ATOM 640 O O . ASN A 1 83 ? -8.424 -5.008 8.717 1.00 86.88 83 ASN A O 1
ATOM 644 N N . LEU A 1 84 ? -10.147 -6.311 9.369 1.00 85.06 84 LEU A N 1
ATOM 645 C CA . LEU A 1 84 ? -11.099 -5.802 8.372 1.00 85.06 84 LEU A CA 1
ATOM 646 C C . LEU A 1 84 ? -11.249 -4.277 8.499 1.00 85.06 84 LEU A C 1
ATOM 648 O O . LEU A 1 84 ? -11.066 -3.544 7.533 1.00 85.06 84 LEU A O 1
ATOM 652 N N . ASN A 1 85 ? -11.432 -3.782 9.728 1.00 81.56 85 ASN A N 1
ATOM 653 C CA . ASN A 1 85 ? -11.531 -2.345 10.007 1.00 81.56 85 ASN A CA 1
ATOM 654 C C . ASN A 1 85 ? -10.240 -1.557 9.725 1.00 81.56 85 ASN A C 1
ATOM 656 O O . ASN A 1 85 ? -10.300 -0.348 9.525 1.00 81.56 85 ASN A O 1
ATOM 660 N N . ARG A 1 86 ? -9.070 -2.208 9.751 1.00 77.50 86 ARG A N 1
ATOM 661 C CA . ARG A 1 86 ? -7.773 -1.589 9.419 1.00 77.50 86 ARG A CA 1
ATOM 662 C C . ARG A 1 86 ? -7.431 -1.697 7.931 1.00 77.50 86 ARG A C 1
ATOM 664 O O . ARG A 1 86 ? -6.324 -1.329 7.551 1.00 77.50 86 ARG A O 1
ATOM 671 N N . GLY A 1 87 ? -8.353 -2.198 7.109 1.00 71.75 87 GLY A N 1
ATOM 672 C CA . GLY A 1 87 ? -8.160 -2.312 5.668 1.00 71.75 87 GLY A CA 1
ATOM 673 C C . GLY A 1 87 ? -7.345 -3.533 5.251 1.00 71.75 87 GLY A C 1
ATOM 674 O O . GLY A 1 87 ? -6.625 -3.468 4.261 1.00 71.75 87 GLY A O 1
ATOM 675 N N . GLN A 1 88 ? -7.421 -4.655 5.978 1.00 77.44 88 GLN A N 1
ATOM 676 C CA . GLN A 1 88 ? -6.966 -5.921 5.405 1.00 77.44 88 GLN A CA 1
ATOM 677 C C . GLN A 1 88 ? -7.916 -6.325 4.275 1.00 77.44 88 GLN A C 1
ATOM 679 O O . GLN A 1 88 ? -9.081 -6.626 4.521 1.00 77.44 88 GLN A O 1
ATOM 684 N N . THR A 1 89 ? -7.391 -6.354 3.054 1.00 76.81 89 THR A N 1
ATOM 685 C CA . THR A 1 89 ? -8.181 -6.530 1.832 1.00 76.81 89 THR A CA 1
ATOM 686 C C . THR A 1 89 ? -7.964 -7.862 1.119 1.00 76.81 89 THR A C 1
ATOM 688 O O . THR A 1 89 ? -8.534 -8.065 0.056 1.00 76.81 89 THR A O 1
ATOM 691 N N . THR A 1 90 ? -7.138 -8.776 1.644 1.00 80.31 90 THR A N 1
ATOM 692 C CA . THR A 1 90 ? -6.770 -10.026 0.946 1.00 80.31 90 THR A CA 1
ATOM 693 C C . THR A 1 90 ? -6.676 -11.230 1.887 1.00 80.31 90 THR A C 1
ATOM 695 O O . THR A 1 90 ? -6.549 -11.071 3.107 1.00 80.31 90 THR A O 1
ATOM 698 N N . CYS A 1 91 ? -6.687 -12.451 1.327 1.00 84.56 91 CYS A N 1
ATOM 699 C CA . CYS A 1 91 ? -6.644 -13.706 2.098 1.00 84.56 91 CYS A CA 1
ATOM 700 C C . CYS A 1 91 ? -5.308 -13.985 2.808 1.00 84.56 91 CYS A C 1
ATOM 702 O O . CYS A 1 91 ? -5.190 -14.976 3.522 1.00 84.56 91 CYS A O 1
ATOM 704 N N . GLY A 1 92 ? -4.292 -13.136 2.624 1.00 75.00 92 GLY A N 1
ATOM 705 C CA . GLY A 1 92 ? -2.974 -13.301 3.242 1.00 75.00 92 GLY A CA 1
ATOM 706 C C . GLY A 1 92 ? -2.014 -14.216 2.478 1.00 75.00 92 GLY A C 1
ATOM 707 O O . GLY A 1 92 ? -0.832 -14.253 2.824 1.00 75.00 92 GLY A O 1
ATOM 708 N N . ASN A 1 93 ? -2.466 -14.887 1.412 1.00 73.44 93 ASN A N 1
ATOM 709 C CA . ASN A 1 93 ? -1.566 -15.584 0.503 1.00 73.44 93 ASN A CA 1
ATOM 710 C C . ASN A 1 93 ? -0.751 -14.557 -0.303 1.00 73.44 93 ASN A C 1
ATOM 712 O O . ASN A 1 93 ? -1.284 -13.855 -1.158 1.00 73.44 93 ASN A O 1
ATOM 716 N N . ARG A 1 94 ? 0.547 -14.458 -0.001 1.00 64.81 94 ARG A N 1
ATOM 717 C CA . ARG A 1 94 ? 1.467 -13.476 -0.598 1.00 64.81 94 ARG A CA 1
ATOM 718 C C . ARG A 1 94 ? 1.923 -13.840 -2.009 1.00 64.81 94 ARG A C 1
ATOM 720 O O . ARG A 1 94 ? 2.476 -12.973 -2.680 1.00 64.81 94 ARG A O 1
ATOM 727 N N . THR A 1 95 ? 1.732 -15.089 -2.438 1.00 67.44 95 THR A N 1
ATOM 728 C CA . THR A 1 95 ? 2.070 -15.515 -3.802 1.00 67.44 95 THR A CA 1
ATOM 729 C C . THR A 1 95 ? 0.963 -15.129 -4.777 1.00 67.44 95 THR A C 1
ATOM 731 O O . THR A 1 95 ? 1.268 -14.617 -5.847 1.00 67.44 95 THR A O 1
ATOM 734 N N . THR A 1 96 ? -0.307 -15.275 -4.380 1.00 63.94 96 THR A N 1
ATOM 735 C CA . THR A 1 96 ? -1.477 -14.850 -5.174 1.00 63.94 96 THR A CA 1
ATOM 736 C C . THR A 1 96 ? -1.845 -13.383 -4.966 1.00 63.94 96 THR A C 1
ATOM 738 O O . THR A 1 96 ? -2.289 -12.722 -5.895 1.00 63.94 96 THR A O 1
ATOM 741 N N . HIS A 1 97 ? -1.644 -12.854 -3.759 1.00 61.78 97 HIS A N 1
ATOM 742 C CA . HIS A 1 97 ? -1.780 -11.435 -3.439 1.00 61.78 97 HIS A CA 1
ATOM 743 C C . HIS A 1 97 ? -0.433 -10.904 -2.978 1.00 61.78 97 HIS A C 1
ATOM 745 O O . HIS A 1 97 ? -0.217 -10.587 -1.798 1.00 61.78 97 HIS A O 1
ATOM 751 N N . ARG A 1 98 ? 0.492 -10.769 -3.932 1.00 56.84 98 ARG A N 1
ATOM 752 C CA . ARG A 1 98 ? 1.580 -9.807 -3.756 1.00 56.84 98 ARG A CA 1
ATOM 753 C C . ARG A 1 98 ? 0.903 -8.465 -3.424 1.00 56.84 98 ARG A C 1
ATOM 755 O O . ARG A 1 98 ? -0.175 -8.186 -3.930 1.00 56.84 98 ARG A O 1
ATOM 762 N N . ARG A 1 99 ? 1.452 -7.703 -2.475 1.00 48.22 99 ARG A N 1
ATOM 763 C CA . ARG A 1 99 ? 0.845 -6.546 -1.766 1.00 48.22 99 ARG A CA 1
ATOM 764 C C . ARG A 1 99 ? 0.394 -5.344 -2.639 1.00 48.22 99 ARG A C 1
ATOM 766 O O . ARG A 1 99 ? 0.508 -4.204 -2.204 1.00 48.22 99 ARG A O 1
ATOM 773 N N . GLU A 1 100 ? -0.067 -5.539 -3.861 1.00 50.00 100 GLU A N 1
ATOM 774 C CA . GLU A 1 100 ? -0.194 -4.497 -4.869 1.00 50.00 100 GLU A CA 1
ATOM 775 C C . GLU A 1 100 ? -1.614 -4.338 -5.386 1.00 50.00 100 GLU A C 1
ATOM 777 O O . GLU A 1 100 ? -2.066 -5.060 -6.260 1.00 50.00 100 GLU A O 1
ATOM 782 N N . ALA A 1 101 ? -2.270 -3.304 -4.869 1.00 43.88 101 ALA A N 1
ATOM 783 C CA . ALA A 1 101 ? -3.060 -2.413 -5.715 1.00 43.88 101 ALA A CA 1
ATOM 784 C C . ALA A 1 101 ? -2.743 -0.919 -5.456 1.00 43.88 101 ALA A C 1
ATOM 786 O O . ALA A 1 101 ? -3.410 -0.047 -5.993 1.00 43.88 101 ALA A O 1
ATOM 787 N N . THR A 1 102 ? -1.717 -0.588 -4.651 1.00 51.03 102 THR A N 1
ATOM 788 C CA . THR A 1 102 ? -1.299 0.806 -4.370 1.00 51.03 102 THR A CA 1
ATOM 789 C C . THR A 1 102 ? 0.209 0.911 -4.087 1.00 51.03 102 THR A C 1
ATOM 791 O O . THR A 1 102 ? 0.629 1.331 -3.006 1.00 51.03 102 THR A O 1
ATOM 794 N N . VAL A 1 103 ? 1.060 0.466 -5.007 1.00 60.69 103 VAL A N 1
ATOM 795 C CA . VAL A 1 103 ? 2.516 0.675 -4.908 1.00 60.69 103 VAL A CA 1
ATOM 796 C C . VAL A 1 103 ? 2.892 1.739 -5.917 1.00 60.69 103 VAL A C 1
ATOM 798 O O . VAL A 1 103 ? 2.821 1.491 -7.107 1.00 60.69 103 VAL A O 1
ATOM 801 N N . GLY A 1 104 ? 3.273 2.920 -5.431 1.00 68.81 104 GLY A N 1
ATOM 802 C CA . GLY A 1 104 ? 3.798 3.984 -6.286 1.00 68.81 104 GLY A CA 1
ATOM 803 C C . GLY A 1 104 ? 5.229 3.707 -6.756 1.00 68.81 104 GLY A C 1
ATOM 804 O O . GLY A 1 104 ? 5.929 2.871 -6.177 1.00 68.81 104 GLY A O 1
ATOM 805 N N . TYR A 1 105 ? 5.676 4.481 -7.747 1.00 74.12 105 TYR A N 1
ATOM 806 C CA . TYR A 1 105 ? 6.996 4.433 -8.393 1.00 74.12 105 TYR A CA 1
ATOM 807 C C . TYR A 1 105 ? 8.162 4.024 -7.472 1.00 74.12 105 TYR A C 1
ATOM 809 O O . TYR A 1 105 ? 8.865 3.046 -7.730 1.00 74.12 105 TYR A O 1
ATOM 817 N N . TYR A 1 106 ? 8.339 4.720 -6.343 1.00 72.31 106 TYR A N 1
ATOM 818 C CA . TYR A 1 106 ? 9.439 4.454 -5.409 1.00 72.31 106 TYR A CA 1
ATOM 819 C C . TYR A 1 106 ? 9.455 3.006 -4.892 1.00 72.31 106 TYR A C 1
ATOM 821 O O . TYR A 1 106 ? 10.512 2.391 -4.761 1.00 72.31 106 TYR A O 1
ATOM 829 N N . GLN A 1 107 ? 8.284 2.446 -4.586 1.00 71.56 107 GLN A N 1
ATOM 830 C CA . GLN A 1 107 ? 8.184 1.101 -4.027 1.00 71.56 107 GLN A CA 1
ATOM 831 C C . GLN A 1 107 ? 8.416 0.025 -5.100 1.00 71.56 107 GLN A C 1
ATOM 833 O O . GLN A 1 107 ? 9.002 -1.009 -4.774 1.00 71.56 107 GLN A O 1
ATOM 838 N N . ALA A 1 108 ? 8.045 0.280 -6.361 1.00 78.06 108 ALA A N 1
ATOM 839 C CA . ALA A 1 108 ? 8.389 -0.587 -7.491 1.00 78.06 108 ALA A CA 1
ATOM 840 C C . ALA A 1 108 ? 9.917 -0.665 -7.674 1.00 78.06 108 ALA A C 1
ATOM 842 O O . ALA A 1 108 ? 10.497 -1.752 -7.651 1.00 78.06 108 ALA A O 1
ATOM 843 N N . HIS A 1 109 ? 10.597 0.487 -7.689 1.00 80.94 109 HIS A N 1
ATOM 844 C CA . HIS A 1 109 ? 12.062 0.555 -7.775 1.00 80.94 109 HIS A CA 1
ATOM 845 C C . HIS A 1 109 ? 12.777 -0.043 -6.560 1.00 80.94 109 HIS A C 1
ATOM 847 O O . HIS A 1 109 ? 13.838 -0.660 -6.695 1.00 80.94 109 HIS A O 1
ATOM 853 N N . LYS A 1 110 ? 12.205 0.104 -5.360 1.00 77.75 110 LYS A N 1
ATOM 854 C CA . LYS A 1 110 ? 12.759 -0.507 -4.149 1.00 77.75 110 LYS A CA 1
ATOM 855 C C . LYS A 1 110 ? 12.740 -2.031 -4.240 1.00 77.75 110 LYS A C 1
ATOM 857 O O . LYS A 1 110 ? 13.734 -2.658 -3.897 1.00 77.75 110 LYS A O 1
ATOM 862 N N . ARG A 1 111 ? 11.635 -2.620 -4.704 1.00 78.31 111 ARG A N 1
ATOM 863 C CA . ARG A 1 111 ? 11.515 -4.076 -4.883 1.00 78.31 111 ARG A CA 1
ATOM 864 C C . ARG A 1 111 ? 12.473 -4.585 -5.946 1.00 78.31 111 ARG A C 1
ATOM 866 O O . ARG A 1 111 ? 13.233 -5.499 -5.667 1.00 78.31 111 ARG A O 1
ATOM 873 N N . LEU A 1 112 ? 12.510 -3.909 -7.092 1.00 82.12 112 LEU A N 1
ATOM 874 C CA . LEU A 1 112 ? 13.471 -4.180 -8.155 1.00 82.12 112 LEU A CA 1
ATOM 875 C C . LEU A 1 112 ? 14.915 -4.207 -7.627 1.00 82.12 112 LEU A C 1
ATOM 877 O O . LEU A 1 112 ? 15.671 -5.122 -7.926 1.00 82.12 112 LEU A O 1
ATOM 881 N N . THR A 1 113 ? 15.277 -3.237 -6.784 1.00 80.75 113 THR A N 1
ATOM 882 C CA . THR A 1 113 ? 16.617 -3.157 -6.183 1.00 80.75 113 THR A CA 1
ATOM 883 C C . THR A 1 113 ? 16.881 -4.261 -5.156 1.00 80.75 113 THR A C 1
ATOM 885 O O . THR A 1 113 ? 18.004 -4.743 -5.057 1.00 80.75 113 THR A O 1
ATOM 888 N N . VAL A 1 114 ? 15.873 -4.664 -4.377 1.00 77.06 114 VAL A N 1
ATOM 889 C CA . VAL A 1 114 ? 16.002 -5.771 -3.414 1.00 77.06 114 VAL A CA 1
ATOM 890 C C . VAL A 1 114 ? 16.182 -7.106 -4.138 1.00 77.06 114 VAL A C 1
ATOM 892 O O . VAL A 1 114 ? 17.030 -7.895 -3.734 1.00 77.06 114 VAL A O 1
ATOM 895 N N . ASP A 1 115 ? 15.424 -7.334 -5.209 1.00 79.44 115 ASP A N 1
ATOM 896 C CA . ASP A 1 115 ? 15.370 -8.628 -5.891 1.00 79.44 115 ASP A CA 1
ATOM 897 C C . ASP A 1 115 ? 16.506 -8.797 -6.917 1.00 79.44 115 ASP A C 1
ATOM 899 O O . ASP A 1 115 ? 17.061 -9.886 -7.050 1.00 79.44 115 ASP A O 1
ATOM 903 N N . ARG A 1 116 ? 16.890 -7.725 -7.627 1.00 88.88 116 ARG A N 1
ATOM 904 C CA . ARG A 1 116 ? 17.919 -7.752 -8.691 1.00 88.88 116 ARG A CA 1
ATOM 905 C C . ARG A 1 116 ? 19.220 -7.041 -8.309 1.00 88.88 116 ARG A C 1
ATOM 907 O O . ARG A 1 116 ? 20.146 -6.984 -9.118 1.00 88.88 116 ARG A O 1
ATOM 914 N N . GLY A 1 117 ? 19.313 -6.497 -7.097 1.00 89.50 117 GLY A N 1
ATOM 915 C CA . GLY A 1 117 ? 20.450 -5.689 -6.658 1.00 89.50 117 GLY A CA 1
ATOM 916 C C . GLY A 1 117 ? 20.428 -4.248 -7.198 1.00 89.50 117 GLY A C 1
ATOM 917 O O . GLY A 1 117 ? 19.537 -3.856 -7.962 1.00 89.50 117 GLY A O 1
ATOM 918 N N . PRO A 1 118 ? 21.401 -3.410 -6.793 1.00 92.88 118 PRO A N 1
ATOM 919 C CA . PRO A 1 118 ? 21.503 -2.040 -7.287 1.00 92.88 118 PRO A CA 1
ATOM 920 C C . PRO A 1 118 ? 21.837 -2.030 -8.781 1.00 92.88 118 PRO A C 1
ATOM 922 O O . PRO A 1 118 ? 22.588 -2.879 -9.251 1.00 92.88 118 PRO A O 1
ATOM 925 N N . ALA A 1 119 ? 21.349 -1.031 -9.523 1.00 93.81 119 ALA A N 1
ATOM 926 C CA . ALA A 1 119 ? 21.655 -0.893 -10.950 1.00 93.81 119 ALA A CA 1
ATOM 927 C C . ALA A 1 119 ? 23.170 -0.857 -11.222 1.00 93.81 119 ALA A C 1
ATOM 929 O O . ALA A 1 119 ? 23.622 -1.405 -12.217 1.00 93.81 119 ALA A O 1
ATOM 930 N N . SER A 1 120 ? 23.963 -0.298 -10.303 1.00 95.25 120 SER A N 1
ATOM 931 C CA . SER A 1 120 ? 25.428 -0.251 -10.391 1.00 95.25 120 SER A CA 1
ATOM 932 C C . SER A 1 120 ? 26.131 -1.604 -10.336 1.00 95.25 120 SER A C 1
ATOM 934 O O . SER A 1 120 ? 27.305 -1.680 -10.687 1.00 95.25 120 SER A O 1
ATOM 936 N N . ALA A 1 121 ? 25.437 -2.671 -9.937 1.00 96.12 121 ALA A N 1
ATOM 937 C CA . ALA A 1 121 ? 25.950 -4.032 -10.047 1.00 96.12 121 ALA A CA 1
ATOM 938 C C . ALA A 1 121 ? 25.849 -4.594 -11.480 1.00 96.12 121 ALA A C 1
ATOM 940 O O . ALA A 1 121 ? 26.333 -5.694 -11.733 1.00 96.12 121 ALA A O 1
ATOM 941 N N . HIS A 1 122 ? 25.226 -3.859 -12.409 1.00 96.88 122 HIS A N 1
ATOM 942 C CA . HIS A 1 122 ? 24.957 -4.295 -13.778 1.00 96.88 122 HIS A CA 1
ATOM 943 C C . HIS A 1 122 ? 25.623 -3.373 -14.802 1.00 96.88 122 HIS A C 1
ATOM 945 O O . HIS A 1 122 ? 25.772 -2.166 -14.592 1.00 96.88 122 HIS A O 1
ATOM 951 N N . ALA A 1 123 ? 25.994 -3.940 -15.948 1.00 97.75 123 ALA A N 1
ATOM 952 C CA . ALA A 1 123 ? 26.427 -3.163 -17.102 1.00 97.75 123 ALA A CA 1
ATOM 953 C C . ALA A 1 123 ? 25.223 -2.466 -17.757 1.00 97.75 123 ALA A C 1
ATOM 955 O O . ALA A 1 123 ? 24.135 -3.031 -17.854 1.00 97.75 123 ALA A O 1
ATOM 956 N N . CYS A 1 124 ? 25.424 -1.236 -18.221 1.00 96.69 124 CYS A N 1
ATOM 957 C CA . CYS A 1 124 ? 24.458 -0.486 -19.010 1.00 96.69 124 CYS A CA 1
ATOM 958 C C . CYS A 1 124 ? 24.136 -1.249 -20.295 1.00 96.69 124 CYS A C 1
ATOM 960 O O . CYS A 1 124 ? 25.048 -1.578 -21.056 1.00 96.69 124 CYS A O 1
ATOM 962 N N . VAL A 1 125 ? 22.848 -1.458 -20.567 1.00 95.62 125 VAL A N 1
ATOM 963 C CA . VAL A 1 125 ? 22.389 -2.217 -21.741 1.00 95.62 125 VAL A CA 1
ATOM 964 C C . VAL A 1 125 ? 22.793 -1.573 -23.076 1.00 95.62 125 VAL A C 1
ATOM 966 O O . VAL A 1 125 ? 22.959 -2.274 -24.066 1.00 95.62 125 VAL A O 1
ATOM 969 N N . ASP A 1 126 ? 23.006 -0.253 -23.108 1.00 95.06 126 ASP A N 1
ATOM 970 C CA . ASP A 1 126 ? 23.271 0.479 -24.356 1.00 95.06 126 ASP A CA 1
ATOM 971 C C . ASP A 1 126 ? 24.752 0.698 -24.669 1.00 95.06 126 ASP A C 1
ATOM 973 O O . ASP A 1 126 ? 25.102 0.983 -25.816 1.00 95.06 126 ASP A O 1
ATOM 977 N N . CYS A 1 127 ? 25.617 0.684 -23.651 1.00 94.62 127 CYS A N 1
ATOM 978 C CA . CYS A 1 127 ? 27.026 1.065 -23.807 1.00 94.62 127 CYS A CA 1
ATOM 979 C C . CYS A 1 127 ? 28.018 0.227 -22.994 1.00 94.62 127 CYS A C 1
ATOM 981 O O . CYS A 1 127 ? 29.220 0.471 -23.072 1.00 94.62 127 CYS A O 1
ATOM 983 N N . GLY A 1 128 ? 27.546 -0.720 -22.180 1.00 95.25 128 GLY A N 1
ATOM 984 C CA . GLY A 1 128 ? 28.386 -1.619 -21.386 1.00 95.25 128 GLY A CA 1
ATOM 985 C C . GLY A 1 128 ? 29.065 -0.996 -20.159 1.00 95.25 128 GLY A C 1
ATOM 986 O O . GLY A 1 128 ? 29.559 -1.731 -19.311 1.00 95.25 128 GLY A O 1
ATOM 987 N N . GLN A 1 129 ? 29.069 0.334 -20.012 1.00 94.31 129 GLN A N 1
ATOM 988 C CA . GLN A 1 129 ? 29.587 1.007 -18.810 1.00 94.31 129 GLN A CA 1
ATOM 989 C C . GLN A 1 129 ? 28.734 0.691 -17.575 1.00 94.31 129 GLN A C 1
ATOM 991 O O . GLN A 1 129 ? 27.558 0.380 -17.743 1.00 94.31 129 GLN A O 1
ATOM 996 N N . PRO A 1 130 ? 29.251 0.816 -16.339 1.00 97.00 130 PRO A N 1
ATOM 997 C CA . PRO A 1 130 ? 28.449 0.584 -15.141 1.00 97.00 130 PRO A CA 1
ATOM 998 C C . PRO A 1 130 ? 27.153 1.402 -15.158 1.00 97.00 130 PRO A C 1
ATOM 1000 O O . PRO A 1 130 ? 27.162 2.619 -15.386 1.00 97.00 130 PRO A O 1
ATOM 1003 N N . ALA A 1 131 ? 26.021 0.731 -14.953 1.00 96.75 131 ALA A N 1
ATOM 1004 C CA . ALA A 1 131 ? 24.739 1.409 -14.888 1.00 96.75 131 ALA A CA 1
ATOM 1005 C C . ALA A 1 131 ? 24.621 2.238 -13.601 1.00 96.75 131 ALA A C 1
ATOM 1007 O O . ALA A 1 131 ? 25.326 2.040 -12.615 1.00 96.75 131 ALA A O 1
ATOM 1008 N N . GLN A 1 132 ? 23.720 3.214 -13.625 1.00 92.12 132 GLN A N 1
ATOM 1009 C CA . GLN A 1 132 ? 23.427 4.074 -12.475 1.00 92.12 132 GLN A CA 1
ATOM 1010 C C . GLN A 1 132 ? 21.953 3.983 -12.095 1.00 92.12 132 GLN A C 1
ATOM 1012 O O . GLN A 1 132 ? 21.606 4.086 -10.922 1.00 92.12 132 GLN A O 1
ATOM 1017 N N . HIS A 1 133 ? 21.085 3.745 -13.080 1.00 91.56 133 HIS A N 1
ATOM 1018 C CA . HIS A 1 133 ? 19.644 3.732 -12.916 1.00 91.56 133 HIS A CA 1
ATOM 1019 C C . HIS A 1 133 ? 19.049 2.431 -13.447 1.00 91.56 133 HIS A C 1
ATOM 1021 O O . HIS A 1 133 ? 19.477 1.900 -14.471 1.00 91.56 133 HIS A O 1
ATOM 1027 N N . TRP A 1 134 ? 18.000 1.970 -12.774 1.00 93.88 134 TRP A N 1
ATOM 1028 C CA . TRP A 1 134 ? 17.003 1.122 -13.406 1.00 93.88 134 TRP A CA 1
ATOM 1029 C C . TRP A 1 134 ? 16.103 2.025 -14.249 1.00 93.88 134 TRP A C 1
ATOM 1031 O O . TRP A 1 134 ? 15.472 2.932 -13.711 1.00 93.88 134 TRP A O 1
ATOM 1041 N N . SER A 1 135 ? 16.098 1.823 -15.559 1.00 93.06 135 SER A N 1
ATOM 1042 C CA . SER A 1 135 ? 15.325 2.599 -16.526 1.00 93.06 135 SER A CA 1
ATOM 1043 C C . SER A 1 135 ? 14.124 1.789 -16.994 1.00 93.06 135 SER A C 1
ATOM 1045 O O . SER A 1 135 ? 14.265 0.610 -17.321 1.00 93.06 135 SER A O 1
ATOM 1047 N N . TYR A 1 136 ? 12.949 2.411 -16.997 1.00 89.75 136 TYR A N 1
ATOM 1048 C CA . TYR A 1 136 ? 11.719 1.788 -17.471 1.00 89.75 136 TYR A CA 1
ATOM 1049 C C . TYR A 1 136 ? 11.679 1.777 -19.007 1.00 89.75 136 TYR A C 1
ATOM 1051 O O . TYR A 1 136 ? 11.951 2.778 -19.667 1.00 89.75 136 TYR A O 1
ATOM 1059 N N . SER A 1 137 ? 11.345 0.629 -19.591 1.00 83.69 137 SER A N 1
ATOM 1060 C CA . SER A 1 137 ? 11.372 0.409 -21.043 1.00 83.69 137 SER A CA 1
ATOM 1061 C C . SER A 1 137 ? 10.219 1.064 -21.818 1.00 83.69 137 SER A C 1
ATOM 1063 O O . SER A 1 137 ? 10.299 1.122 -23.042 1.00 83.69 137 SER A O 1
ATOM 1065 N N . ASN A 1 138 ? 9.187 1.587 -21.138 1.00 79.62 138 ASN A N 1
ATOM 1066 C CA . ASN A 1 138 ? 7.955 2.138 -21.736 1.00 79.62 138 ASN A CA 1
ATOM 1067 C C . ASN A 1 138 ? 7.133 1.132 -22.565 1.00 79.62 138 ASN A C 1
ATOM 1069 O O . ASN A 1 138 ? 6.344 1.538 -23.415 1.00 79.62 138 ASN A O 1
ATOM 1073 N N . ALA A 1 139 ? 7.323 -0.169 -22.335 1.00 75.75 139 ALA A N 1
ATOM 1074 C CA . ALA A 1 139 ? 6.698 -1.235 -23.119 1.00 75.75 139 ALA A CA 1
ATOM 1075 C C . ALA A 1 139 ? 5.724 -2.107 -22.305 1.00 75.75 139 ALA A C 1
ATOM 1077 O O . ALA A 1 139 ? 5.349 -3.186 -22.765 1.00 75.75 139 ALA A O 1
ATOM 1078 N N . SER A 1 140 ? 5.325 -1.675 -21.103 1.00 81.88 140 SER A N 1
ATOM 1079 C CA . SER A 1 140 ? 4.442 -2.486 -20.264 1.00 81.88 140 SER A CA 1
ATOM 1080 C C . SER A 1 140 ? 2.993 -2.443 -20.758 1.00 81.88 140 SER A C 1
ATOM 1082 O O . SER A 1 140 ? 2.464 -1.347 -20.962 1.00 81.88 140 SER A O 1
ATOM 1084 N N . PRO A 1 141 ? 2.313 -3.597 -20.898 1.00 77.19 141 PRO A N 1
ATOM 1085 C CA . PRO A 1 141 ? 0.873 -3.631 -21.153 1.00 77.19 141 PRO A CA 1
ATOM 1086 C C . PRO A 1 141 ? 0.050 -3.111 -19.961 1.00 77.19 141 PRO A C 1
ATOM 1088 O O . PRO A 1 141 ? -1.065 -2.639 -20.160 1.00 77.19 141 PRO A O 1
ATOM 1091 N N . ASP A 1 142 ? 0.616 -3.145 -18.750 1.00 79.69 142 ASP A N 1
ATOM 1092 C CA . ASP A 1 142 ? -0.025 -2.739 -17.494 1.00 79.69 142 ASP A CA 1
ATOM 1093 C C . ASP A 1 142 ? 0.643 -1.485 -16.904 1.00 79.69 142 ASP A C 1
ATOM 1095 O O . ASP A 1 142 ? 0.916 -1.388 -15.704 1.00 79.69 142 ASP A O 1
ATOM 1099 N N . GLU A 1 143 ? 0.971 -0.524 -17.766 1.00 86.25 143 GLU A N 1
ATOM 1100 C CA . GLU A 1 143 ? 1.644 0.701 -17.358 1.00 86.25 143 GLU A CA 1
ATOM 1101 C C . GLU A 1 143 ? 0.811 1.540 -16.375 1.00 86.25 143 GLU A C 1
ATOM 1103 O O . GLU A 1 143 ? -0.384 1.779 -16.553 1.00 86.25 143 GLU A O 1
ATOM 1108 N N . LEU A 1 144 ? 1.486 2.052 -15.349 1.00 82.12 144 LEU A N 1
ATOM 1109 C CA . LEU A 1 144 ? 0.928 2.923 -14.327 1.00 82.12 144 LEU A CA 1
ATOM 1110 C C . LEU A 1 144 ? 1.532 4.320 -14.425 1.00 82.12 144 LEU A C 1
ATOM 1112 O O . LEU A 1 144 ? 2.667 4.506 -14.855 1.00 82.12 144 LEU A O 1
ATOM 1116 N N . THR A 1 145 ? 0.780 5.314 -13.961 1.00 79.81 145 THR A N 1
ATOM 1117 C CA . THR A 1 145 ? 1.249 6.697 -13.828 1.00 79.81 145 THR A CA 1
ATOM 1118 C C . THR A 1 145 ? 1.007 7.169 -12.400 1.00 79.81 145 THR A C 1
ATOM 1120 O O . THR A 1 145 ? -0.064 6.925 -11.840 1.00 79.81 145 THR A O 1
ATOM 1123 N N . ASP A 1 146 ? 2.004 7.787 -11.768 1.00 68.56 146 ASP A N 1
ATOM 1124 C CA . ASP A 1 146 ? 1.830 8.366 -10.434 1.00 68.56 146 ASP A CA 1
ATOM 1125 C C . ASP A 1 146 ? 1.205 9.774 -10.483 1.00 68.56 146 ASP A C 1
ATOM 1127 O O . ASP A 1 146 ? 0.952 10.338 -11.546 1.00 68.56 146 ASP A O 1
ATOM 1131 N N . VAL A 1 147 ? 0.958 10.374 -9.315 1.00 66.88 147 VAL A N 1
ATOM 1132 C CA . VAL A 1 147 ? 0.347 11.715 -9.214 1.00 66.88 147 VAL A CA 1
ATOM 1133 C C . VAL A 1 147 ? 1.200 12.837 -9.821 1.00 66.88 147 VAL A C 1
ATOM 1135 O O . VAL A 1 147 ? 0.699 13.941 -10.011 1.00 66.88 147 VAL A O 1
ATOM 1138 N N . THR A 1 148 ? 2.478 12.576 -10.103 1.00 68.19 148 THR A N 1
ATOM 1139 C CA . THR A 1 148 ? 3.411 13.521 -10.729 1.00 68.19 148 THR A CA 1
ATOM 1140 C C . THR A 1 148 ? 3.519 13.329 -12.243 1.00 68.19 148 THR A C 1
ATOM 1142 O O . THR A 1 148 ? 4.214 14.098 -12.903 1.00 68.19 148 THR A O 1
ATOM 1145 N N . GLY A 1 149 ? 2.816 12.339 -12.806 1.00 75.19 149 GLY A N 1
ATOM 1146 C CA . GLY A 1 149 ? 2.882 11.999 -14.227 1.00 75.19 149 GLY A CA 1
ATOM 1147 C C . GLY A 1 149 ? 4.000 11.013 -14.576 1.00 75.19 149 GLY A C 1
ATOM 1148 O O . GLY A 1 149 ? 4.273 10.797 -15.755 1.00 75.19 149 GLY A O 1
ATOM 1149 N N . LEU A 1 150 ? 4.660 10.409 -13.582 1.00 76.62 150 LEU A N 1
ATOM 1150 C CA . LEU A 1 150 ? 5.759 9.481 -13.821 1.00 76.62 150 LEU A CA 1
ATOM 1151 C C . LEU A 1 150 ? 5.225 8.094 -14.187 1.00 76.62 150 LEU A C 1
ATOM 1153 O O . LEU A 1 150 ? 4.479 7.491 -13.412 1.00 76.62 150 LEU A O 1
ATOM 1157 N N . ARG A 1 151 ? 5.627 7.595 -15.360 1.00 86.31 151 ARG A N 1
ATOM 1158 C CA . ARG A 1 151 ? 5.235 6.284 -15.900 1.00 86.31 151 ARG A CA 1
ATOM 1159 C C . ARG A 1 151 ? 6.097 5.174 -15.301 1.00 86.31 151 ARG A C 1
ATOM 1161 O O . ARG A 1 151 ? 7.311 5.339 -15.169 1.00 86.31 151 ARG A O 1
ATOM 1168 N N . TYR A 1 152 ? 5.483 4.062 -14.917 1.00 86.06 152 TYR A N 1
ATOM 1169 C CA . TYR A 1 152 ? 6.168 2.938 -14.277 1.00 86.06 152 TYR A CA 1
ATOM 1170 C C . TYR A 1 152 ? 5.389 1.633 -14.427 1.00 86.06 152 TYR A C 1
ATOM 1172 O O . TYR A 1 152 ? 4.224 1.635 -14.811 1.00 86.06 152 TYR A O 1
ATOM 1180 N N . SER A 1 153 ? 6.026 0.518 -14.078 1.00 87.25 153 SER A N 1
ATOM 1181 C CA . SER A 1 153 ? 5.401 -0.802 -14.053 1.00 87.25 153 SER A CA 1
ATOM 1182 C C . SER A 1 153 ? 5.672 -1.501 -12.723 1.00 87.25 153 SER A C 1
ATOM 1184 O O . SER A 1 153 ? 6.661 -1.228 -12.040 1.00 87.25 153 SER A O 1
ATOM 1186 N N . LEU A 1 154 ? 4.784 -2.414 -12.333 1.00 81.06 154 LEU A N 1
ATOM 1187 C CA . LEU A 1 154 ? 5.026 -3.326 -11.210 1.00 81.06 154 LEU A CA 1
ATOM 1188 C C . LEU A 1 154 ? 5.783 -4.587 -11.644 1.00 81.06 154 LEU A C 1
ATOM 1190 O O . LEU A 1 154 ? 6.316 -5.309 -10.796 1.00 81.06 154 LEU A O 1
ATOM 1194 N N . ASN A 1 155 ? 5.854 -4.841 -12.951 1.00 84.19 155 ASN A N 1
ATOM 1195 C CA . ASN A 1 155 ? 6.666 -5.903 -13.510 1.00 84.19 155 ASN A CA 1
ATOM 1196 C C . ASN A 1 155 ? 8.136 -5.460 -13.569 1.00 84.19 155 ASN A C 1
ATOM 1198 O O . ASN A 1 155 ? 8.501 -4.481 -14.216 1.00 84.19 155 ASN A O 1
ATOM 1202 N N . GLN A 1 156 ? 8.993 -6.203 -12.873 1.00 86.50 156 GLN A N 1
ATOM 1203 C CA . GLN A 1 156 ? 10.423 -5.910 -12.776 1.00 86.50 156 GLN A CA 1
ATOM 1204 C C . GLN A 1 156 ? 11.177 -6.157 -14.084 1.00 86.50 156 GLN A C 1
ATOM 1206 O O . GLN A 1 156 ? 12.257 -5.589 -14.272 1.00 86.50 156 GLN A O 1
ATOM 1211 N N . ASP A 1 157 ? 10.625 -6.982 -14.973 1.00 87.94 157 ASP A N 1
ATOM 1212 C CA . ASP A 1 157 ? 11.226 -7.290 -16.272 1.00 87.94 157 ASP A CA 1
ATOM 1213 C C . ASP A 1 157 ? 11.117 -6.115 -17.251 1.00 87.94 157 ASP A C 1
ATOM 1215 O O . ASP A 1 157 ? 11.913 -6.005 -18.183 1.00 87.94 157 ASP A O 1
ATOM 1219 N N . ASP A 1 158 ? 10.229 -5.158 -16.970 1.00 90.94 158 ASP A N 1
ATOM 1220 C CA . ASP A 1 158 ? 10.083 -3.942 -17.770 1.00 90.94 158 ASP A CA 1
ATOM 1221 C C . ASP A 1 158 ? 11.211 -2.925 -17.513 1.00 90.94 158 ASP A C 1
ATOM 1223 O O . ASP A 1 158 ? 11.241 -1.862 -18.143 1.00 90.94 158 ASP A O 1
ATOM 1227 N N . TYR A 1 159 ? 12.141 -3.230 -16.599 1.00 92.31 159 TYR A N 1
ATOM 1228 C CA . TYR A 1 159 ? 13.253 -2.366 -16.219 1.00 92.31 159 TYR A CA 1
ATOM 1229 C C . TYR A 1 159 ? 14.607 -2.903 -16.683 1.00 92.31 159 TYR A C 1
ATOM 1231 O O . TYR A 1 159 ? 14.965 -4.066 -16.461 1.00 92.31 159 TYR A O 1
ATOM 1239 N N . GLN A 1 160 ? 15.407 -2.003 -17.255 1.00 95.19 160 GLN A N 1
ATOM 1240 C CA . GLN A 1 160 ? 16.747 -2.279 -17.768 1.00 95.19 160 GLN A CA 1
ATOM 1241 C C . GLN A 1 160 ? 17.802 -1.405 -17.072 1.00 95.19 160 GLN A C 1
ATOM 1243 O O . GLN A 1 160 ? 17.530 -0.245 -16.758 1.00 95.19 160 GLN A O 1
ATOM 1248 N N . PRO A 1 161 ? 19.019 -1.917 -16.830 1.00 96.44 161 PRO A N 1
ATOM 1249 C CA . PRO A 1 161 ? 20.087 -1.134 -16.223 1.00 96.44 161 PRO A CA 1
ATOM 1250 C C . PRO A 1 161 ? 20.683 -0.167 -17.257 1.00 96.44 161 PRO A C 1
ATOM 1252 O O . PRO A 1 161 ? 21.129 -0.582 -18.328 1.00 96.44 161 PRO A O 1
ATOM 1255 N N . ARG A 1 162 ? 20.709 1.135 -16.947 1.00 95.44 162 ARG A N 1
ATOM 1256 C CA . ARG A 1 162 ? 21.282 2.181 -17.813 1.00 95.44 162 ARG A CA 1
ATOM 1257 C C . ARG A 1 162 ? 22.167 3.146 -17.030 1.00 95.44 162 ARG A C 1
ATOM 1259 O O . ARG A 1 162 ? 21.905 3.462 -15.867 1.00 95.44 162 ARG A O 1
ATOM 1266 N N . CYS A 1 163 ? 23.228 3.647 -17.660 1.00 95.31 163 CYS A N 1
ATOM 1267 C CA . CYS A 1 163 ? 23.968 4.800 -17.142 1.00 95.31 163 CYS A CA 1
ATOM 1268 C C . CYS A 1 163 ? 23.147 6.088 -17.344 1.00 95.31 163 CYS A C 1
ATOM 1270 O O . CYS A 1 163 ? 22.266 6.133 -18.205 1.00 95.31 163 CYS A O 1
ATOM 1272 N N . ALA A 1 164 ? 23.417 7.143 -16.567 1.00 90.25 164 ALA A N 1
ATOM 1273 C CA . ALA A 1 164 ? 22.627 8.377 -16.629 1.00 90.25 164 ALA A CA 1
ATOM 1274 C C . ALA A 1 164 ? 22.535 9.006 -18.042 1.00 90.25 164 ALA A C 1
ATOM 1276 O O . ALA A 1 164 ? 21.423 9.361 -18.435 1.00 90.25 164 ALA A O 1
ATOM 1277 N N . PRO A 1 165 ? 23.616 9.070 -18.852 1.00 89.50 165 PRO A N 1
ATOM 1278 C CA . PRO A 1 165 ? 23.525 9.573 -20.226 1.00 89.50 165 PRO A CA 1
ATOM 1279 C C . PRO A 1 165 ? 22.591 8.743 -21.117 1.00 89.50 165 PRO A C 1
ATOM 1281 O O . PRO A 1 165 ? 21.723 9.299 -21.785 1.00 89.50 165 PRO A O 1
ATOM 1284 N N . CYS A 1 166 ? 22.726 7.411 -21.096 1.00 92.31 166 CYS A N 1
ATOM 1285 C CA . CYS A 1 166 ? 21.896 6.528 -21.921 1.00 92.31 166 CYS A CA 1
ATOM 1286 C C . CYS A 1 166 ? 20.433 6.524 -21.458 1.00 92.31 166 CYS A C 1
ATOM 1288 O O . CYS A 1 166 ? 19.535 6.461 -22.291 1.00 92.31 166 CYS A O 1
ATOM 1290 N N . HIS A 1 167 ? 20.182 6.675 -20.153 1.00 91.19 167 HIS A N 1
ATOM 1291 C CA . HIS A 1 167 ? 18.831 6.850 -19.621 1.00 91.19 167 HIS A CA 1
ATOM 1292 C C . HIS A 1 167 ? 18.191 8.159 -20.118 1.00 91.19 167 HIS A C 1
ATOM 1294 O O . HIS A 1 167 ? 17.057 8.143 -20.575 1.00 91.19 167 HIS A O 1
ATOM 1300 N N . SER A 1 168 ? 18.924 9.281 -20.110 1.00 85.88 168 SER A N 1
ATOM 1301 C CA . SER A 1 168 ? 18.414 10.568 -20.621 1.00 85.88 168 SER A CA 1
ATOM 1302 C C . SER A 1 168 ? 18.045 10.508 -22.109 1.00 85.88 168 SER A C 1
ATOM 1304 O O . SER A 1 168 ? 17.042 11.086 -22.528 1.00 85.88 168 SER A O 1
ATOM 1306 N N . ILE A 1 169 ? 18.842 9.782 -22.904 1.00 85.94 169 ILE A N 1
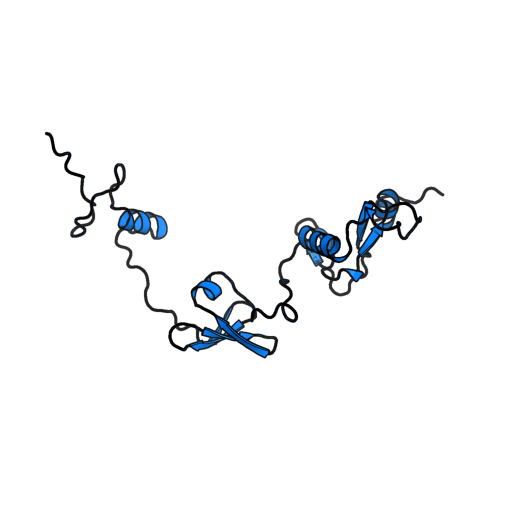ATOM 1307 C CA . ILE A 1 169 ? 18.566 9.539 -24.326 1.00 85.94 169 ILE A CA 1
ATOM 1308 C C . ILE A 1 169 ? 17.325 8.667 -24.512 1.00 85.94 169 ILE A C 1
ATOM 1310 O O . ILE A 1 169 ? 16.468 8.995 -25.327 1.00 85.94 169 ILE A O 1
ATOM 1314 N N . HIS A 1 170 ? 17.215 7.583 -23.741 1.00 87.38 170 HIS A N 1
ATOM 1315 C CA . HIS A 1 170 ? 16.057 6.686 -23.765 1.00 87.38 170 HIS A CA 1
ATOM 1316 C C . HIS A 1 170 ? 14.750 7.410 -23.411 1.00 87.38 170 HIS A C 1
ATOM 1318 O O . HIS A 1 170 ? 13.732 7.196 -24.060 1.00 87.38 170 HIS A O 1
ATOM 1324 N N . ASP A 1 171 ? 14.798 8.338 -22.455 1.00 83.75 171 ASP A N 1
ATOM 1325 C CA . ASP A 1 171 ? 13.660 9.185 -22.077 1.00 83.75 171 ASP A CA 1
ATOM 1326 C C . ASP A 1 171 ? 13.348 10.298 -23.101 1.00 83.75 171 ASP A C 1
ATOM 1328 O O . ASP A 1 171 ? 12.410 11.070 -22.901 1.00 83.75 171 ASP A O 1
ATOM 1332 N N . GLY A 1 172 ? 14.152 10.452 -24.160 1.00 82.81 172 GLY A N 1
ATOM 1333 C CA . GLY A 1 172 ? 14.001 11.520 -25.154 1.00 82.81 172 GLY A CA 1
ATOM 1334 C C . GLY A 1 172 ? 14.372 12.922 -24.650 1.00 82.81 172 GLY A C 1
ATOM 1335 O O . GLY A 1 172 ? 14.075 13.911 -25.315 1.00 82.81 172 GLY A O 1
ATOM 1336 N N . LYS A 1 173 ? 15.032 13.034 -23.488 1.00 77.94 173 LYS A N 1
ATOM 1337 C CA . LYS A 1 173 ? 15.466 14.318 -22.897 1.00 77.94 173 LYS A CA 1
ATOM 1338 C C . LYS A 1 173 ? 16.751 14.850 -23.531 1.00 77.94 173 LYS A C 1
ATOM 1340 O O . LYS A 1 173 ? 17.059 16.034 -23.420 1.00 77.94 173 LYS A O 1
ATOM 1345 N N . THR A 1 174 ? 17.546 13.981 -24.147 1.00 76.81 174 THR A N 1
ATOM 1346 C CA . THR A 1 174 ? 18.805 14.334 -24.816 1.00 76.81 174 THR A CA 1
ATOM 1347 C C . THR A 1 174 ? 18.974 13.472 -26.063 1.00 76.81 174 THR A C 1
ATOM 1349 O O . THR A 1 174 ? 18.514 12.339 -26.098 1.00 76.81 174 THR A O 1
ATOM 1352 N N . THR A 1 175 ? 19.648 13.970 -27.093 1.00 73.31 175 THR A N 1
ATOM 1353 C CA . THR A 1 175 ? 19.991 13.185 -28.288 1.00 73.31 175 THR A CA 1
ATOM 1354 C C . THR A 1 175 ? 21.419 12.650 -28.181 1.00 73.31 175 THR A C 1
ATOM 1356 O O . THR A 1 175 ? 22.281 13.308 -27.596 1.00 73.31 175 THR A O 1
ATOM 1359 N N . ARG A 1 176 ? 21.709 11.468 -28.750 1.00 66.88 176 ARG A N 1
ATOM 1360 C CA . ARG A 1 176 ? 23.108 11.034 -28.925 1.00 66.88 176 ARG A CA 1
ATOM 1361 C C . ARG A 1 176 ? 23.834 12.085 -29.771 1.00 66.88 176 ARG A C 1
ATOM 1363 O O . ARG A 1 176 ? 23.300 12.511 -30.792 1.00 66.88 176 ARG A O 1
ATOM 1370 N N . ALA A 1 177 ? 25.021 12.504 -29.335 1.00 63.28 177 ALA A N 1
ATOM 1371 C CA . ALA A 1 177 ? 25.928 13.223 -30.221 1.00 63.28 177 ALA A CA 1
ATOM 1372 C C . ALA A 1 177 ? 26.267 12.296 -31.400 1.00 63.28 177 ALA A C 1
ATOM 1374 O O . ALA A 1 177 ? 26.469 11.098 -31.180 1.00 63.28 177 ALA A O 1
ATOM 1375 N N . ALA A 1 178 ? 26.216 12.847 -32.614 1.00 52.75 178 ALA A N 1
ATOM 1376 C CA . ALA A 1 178 ? 26.525 12.137 -33.852 1.00 52.75 178 ALA A CA 1
ATOM 1377 C C . ALA A 1 178 ? 27.983 11.662 -33.886 1.00 52.75 178 ALA A C 1
ATOM 1379 O O . ALA A 1 178 ? 28.843 12.378 -33.321 1.00 52.75 178 ALA A O 1
#

Sequence (178 aa):
MIATTAALCAINGCGKPRHQRRRYCGSHAMRAYRYGDPNARKPQPRRDLIGQVFGLLTVLETDGYHWRCKCECGAIATIPTGNLNRGQTTCGNRTTHRREATVGYYQAHKRLTVDRGPASAHACVDCGQPAQHWSYSNASPDELTDVTGLRYSLNQDDYQPRCAPCHSIHDGKTTRAA

pLDDT: me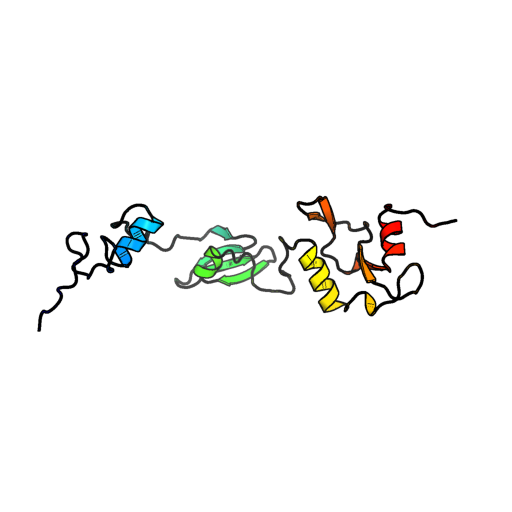an 81.6, std 12.52, range [42.72, 97.75]

Organism: NCBI:txid424758

Radius of gyration: 27.88 Å; chains: 1; bounding box: 53×40×90 Å

=== Feature glossary ===
The record interleaves many kinds of information about one protein. Here is each kind framed as the question it answers.

Q: What does the local fold look like, residue by residue?
A: A 3Di character summarizes, for each residue, the relative orientation of the Cα frame of its nearest spatial neighbor. Because it encodes fold topology rather than chemistry, 3Di alignments detect remote structural similarity that sequence alignment misses.

Q: Which residues are in helices, strands, or loops?
A: Secondary structure is the local, repeating backbone conformation. DSSP classifies it into eight states by reading the hydrogen-bond network: three helix types (H, G, I), two β types (E, B), two non-regular types (T, S), and unstructured coil (-).

Q: How big and how compact is the whole molecule?
A: Three whole-structure scalars: the radius of gyration (RMS distance of Cα from centroid, in Å), the count of Cα–Cα contacts (pairs closer than 8 Å and separated by more than four residues in sequence — i.e. tertiary, not local, contacts), and the bounding-box dimensions. Together they distinguish compact globular folds from extended fibres or disordered chains.

Q: How confident is the AlphaFold model at each residue?
A: For AlphaFold models, the B-factor field carries pLDDT — the model's own estimate of local accuracy on a 0–100 scale. Regions with pLDDT<50 should be treated as essentially unmodeled; they often correspond to intrinsically disordered segments.

Q: What family and function is it annotated with?
A: Functional annotations link the protein to curated databases. InterPro entries identify conserved domains and families by matching the sequence against member-database signatures (Pfam, PROSITE, CDD, …). Gene Ontology (GO) terms describe molecular function, biological process, and cellular component in a controlled vocabulary. CATH places the structure in a hierarchical fold classification (Class/Architecture/Topology/Homologous-superfamily). The organism is the source species.

Q: What known structures does this most resemble?
A: Nearest PDB neighbors are the top structural matches found by Foldseek when searching this structure against the entire Protein Data Bank. Each hit reports a TM-score (0 to 1; >0.5 almost always implies the same fold) and an E-value. These are *structural* homologs — they may share no detectable sequence similarity.

Q: Which residues are buried vs exposed?
A: Solvent-accessible surface area (SASA) is the area in Å² traced out by the centre of a 1.4 Å probe sphere (a water molecule) rolled over the protein's van der Waals surface (Shrake–Rupley / Lee–Richards construction). Buried residues have near-zero SASA; fully exposed residues can exceed 200 Å². The total SASA scales roughly with the number of surface residues.

Q: What are the backbone torsion angles?
A: φ (phi) and ψ (psi) are the two rotatable backbone dihedrals per residue: φ is the C(i-1)–N–Cα–C torsion, ψ is the N–Cα–C–N(i+1) torsion, both in degrees on (−180°, 180°]. α-helical residues cluster near (−60°, −45°); β-strand residues near (−120°, +130°). A Ramachandran plot is simply a scatter of (φ, ψ) for every residue.

Q: Are the domains correctly placed relative to each other?
A: Predicted aligned error is AlphaFold's pairwise confidence. Unlike pLDDT (per-residue), PAE is per-residue-pair and captures whether two parts of the structure are correctly placed relative to each other. Units are ångströms of expected positional error.

Q: What if only a Cα trace is available?
A: P-SEA three-state annotation labels each residue as helix, strand, or coil based purely on the geometry of the Cα trace. It serves as a fallback when the full backbone (and thus DSSP) is unavailable.

Q: What is the amino-acid chain?
A: This is the polypeptide sequence — one letter per residue, N-terminus first. Length ranges from a few dozen r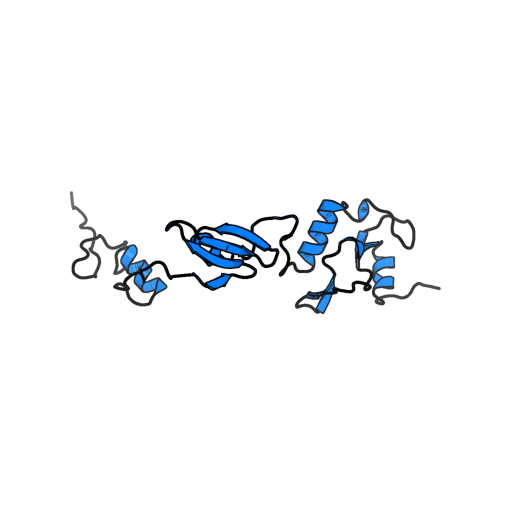esidues for small domains to over a thousand for large multi-domain proteins.

Q: What do the rendered images show?
A: The six renders are orthographic views along the three Cartesian axes in both directions. Representation (cartoon, sticks, or surface) and color scheme (sequence-rainbow or by-chain) vary across proteins so the training set covers all the common visualization conventions.

Q: What do the diagnostic plots show?
A: Plot images: a contact map (which residues are close in 3D, as an N×N binary image), a Ramachandran scatter (backbone torsion angles, revealing secondary-structure composition at a glance), and — for AlphaFold structures — a PAE heatmap (pairwise prediction confidence).

Q: How mobile is each atom in the crystal?
A: B-factor (Debye–Waller factor) reflects atomic displacement in the crystal lattice. It is an experimental observable (units Å²), not a prediction; low values mean the atom is pinned down, high values mean it moves or is heterogeneous across the crystal.

Q: Where is each backbone atom in 3D?
A: The mmCIF table is the protein's shape written out atom by atom. For each backbone N, Cα, C, and carbonyl O, it records an (x, y, z) coordinate triple in Å plus the residue type, chain letter, and residue number.